Protein AF-A0A3D9MH24-F1 (afdb_monomer_lite)

Sequence (261 aa):
MGLSEESSAGEHNLLPEISDLELSLVRDDVGFRIQKRLGLIPVKGMGTARRAVIFAAISWLPLVIWSLLTGRLGEGVGHDSFYSHFGIHARCLIAIPMLVIAEGIAQKSVPPWLCYCVESGLVPADRIPQFRALVASIVRIRDSVLPWIVIFGLVVAWATAGAVFNRLEDISWMNDEGAAAGLTFGGWWFVIVIRPLFTALLLAWLWRACLVFILVRKLSRFPLSLVPSHPDRMAGLGFVERLTFIFSPVAFAISTVAAAS

Structure (mmCIF, N/CA/C/O backbone):
data_AF-A0A3D9MH24-F1
#
_entry.id   AF-A0A3D9MH24-F1
#
loop_
_atom_site.group_PDB
_atom_site.id
_atom_site.type_symbol
_atom_site.label_atom_id
_atom_site.label_alt_id
_atom_site.label_comp_id
_atom_site.label_asym_id
_atom_site.label_entity_id
_atom_site.label_seq_id
_atom_site.pdbx_PDB_ins_code
_atom_site.Cartn_x
_atom_site.Cartn_y
_atom_site.Cartn_z
_atom_site.occupancy
_atom_site.B_iso_or_equiv
_atom_site.auth_seq_id
_atom_site.auth_comp_id
_atom_site.auth_asym_id
_atom_site.auth_atom_id
_atom_site.pdbx_PDB_model_num
ATOM 1 N N . MET A 1 1 ? -20.641 -15.182 56.796 1.00 43.56 1 MET A N 1
ATOM 2 C CA . MET A 1 1 ? -20.508 -16.403 55.978 1.00 43.56 1 MET A CA 1
ATOM 3 C C . MET A 1 1 ? -21.358 -16.186 54.740 1.00 43.56 1 MET A C 1
ATOM 5 O O . MET A 1 1 ? -22.549 -15.969 54.900 1.00 43.56 1 MET A O 1
ATOM 9 N N . GLY A 1 2 ? -20.724 -16.153 53.565 1.00 47.25 2 GLY A N 1
ATOM 10 C CA . GLY A 1 2 ? -21.363 -15.955 52.260 1.00 47.25 2 GLY A CA 1
ATOM 11 C C . GLY A 1 2 ? -21.444 -14.492 51.822 1.00 47.25 2 GLY A C 1
ATOM 12 O O . GLY A 1 2 ? -22.190 -13.740 52.435 1.00 47.25 2 GLY A O 1
ATOM 13 N N . LEU A 1 3 ? -20.654 -14.133 50.799 1.00 45.16 3 LEU A N 1
ATOM 14 C CA . LEU A 1 3 ? -20.891 -13.138 49.730 1.00 45.16 3 LEU A CA 1
ATOM 15 C C . LEU A 1 3 ? -19.566 -12.486 49.283 1.00 45.16 3 LEU A C 1
ATOM 17 O O . LEU A 1 3 ? -19.264 -11.382 49.724 1.00 45.16 3 LEU A O 1
ATOM 21 N N . SER A 1 4 ? -18.806 -13.160 48.404 1.00 44.22 4 SER A N 1
ATOM 22 C CA . SER A 1 4 ? -17.863 -12.521 47.456 1.00 44.22 4 SER A CA 1
ATOM 23 C C . SER A 1 4 ? -17.104 -13.539 46.577 1.00 44.22 4 SER A C 1
ATOM 25 O O . SER A 1 4 ? -15.878 -13.552 46.572 1.00 44.22 4 SER A O 1
ATOM 27 N N . GLU A 1 5 ? -17.807 -14.386 45.809 1.00 42.69 5 GLU A N 1
ATOM 28 C CA . GLU A 1 5 ? -17.169 -15.308 44.835 1.00 42.69 5 GLU A CA 1
ATOM 29 C C . GLU A 1 5 ? -17.774 -15.271 43.412 1.00 42.69 5 GLU A C 1
ATOM 31 O O . GLU A 1 5 ? -17.565 -16.189 42.629 1.00 42.69 5 GLU A O 1
ATOM 36 N N . GLU A 1 6 ? -18.477 -14.205 43.006 1.00 41.91 6 GLU A N 1
ATOM 37 C CA . GLU A 1 6 ? -19.026 -14.115 41.631 1.00 41.91 6 GLU A CA 1
ATOM 38 C C . GLU A 1 6 ? -18.185 -13.299 40.628 1.00 41.91 6 GLU A C 1
ATOM 40 O O . GLU A 1 6 ? -18.518 -13.249 39.448 1.00 41.91 6 GLU A O 1
ATOM 45 N N . SER A 1 7 ? -17.050 -12.709 41.024 1.00 42.84 7 SER A N 1
ATOM 46 C CA . SER A 1 7 ? -16.280 -11.815 40.132 1.00 42.84 7 SER A CA 1
ATOM 47 C C . SER A 1 7 ? -15.136 -12.479 39.343 1.00 42.84 7 SER A C 1
ATOM 49 O O . SER A 1 7 ? -14.338 -11.763 38.747 1.00 42.84 7 SER A O 1
ATOM 51 N N . SER A 1 8 ? -15.017 -13.814 39.320 1.00 39.59 8 SER A N 1
ATOM 52 C CA . SER A 1 8 ? -13.896 -14.504 38.639 1.00 39.59 8 SER A CA 1
ATOM 53 C C . SER A 1 8 ? -14.314 -15.384 37.445 1.00 39.59 8 SER A C 1
ATOM 55 O O . SER A 1 8 ? -13.472 -15.804 36.654 1.00 39.59 8 SER A O 1
ATOM 57 N N . ALA A 1 9 ? -15.616 -15.608 37.231 1.00 40.97 9 ALA A N 1
ATOM 58 C CA . ALA A 1 9 ? -16.100 -16.465 36.140 1.00 40.97 9 ALA A CA 1
ATOM 59 C C . ALA A 1 9 ? -16.098 -15.789 34.747 1.00 40.97 9 ALA A C 1
ATOM 61 O O . ALA A 1 9 ? -16.193 -16.477 33.732 1.00 40.97 9 ALA A O 1
ATOM 62 N N . GLY A 1 10 ? -15.976 -14.456 34.678 1.00 42.44 10 GLY A N 1
ATOM 63 C CA . GLY A 1 10 ? -16.002 -13.693 33.420 1.00 42.44 10 GLY A CA 1
ATOM 64 C C . GLY A 1 10 ? -14.653 -13.570 32.700 1.00 42.44 10 GLY A C 1
ATOM 65 O O . GLY A 1 10 ? -14.620 -13.514 31.473 1.00 42.44 10 GLY A O 1
ATOM 66 N N . GLU A 1 11 ? -13.531 -13.572 33.426 1.00 43.41 11 GLU A N 1
ATOM 67 C CA . GLU A 1 11 ? -12.195 -13.376 32.832 1.00 43.41 11 GLU A CA 1
ATOM 68 C C . GLU A 1 11 ? -11.692 -14.604 32.064 1.00 43.41 11 GLU A C 1
ATOM 70 O O . GLU A 1 11 ? -11.028 -14.465 31.038 1.00 43.41 11 GLU A O 1
ATOM 75 N N . HIS A 1 12 ? -12.044 -15.817 32.504 1.00 39.47 12 HIS A N 1
ATOM 76 C CA . HIS A 1 12 ? -11.516 -17.047 31.903 1.00 39.47 12 HIS A CA 1
ATOM 77 C C . HIS A 1 12 ? -12.115 -17.370 30.522 1.00 39.47 12 HIS A C 1
ATOM 79 O O . HIS A 1 12 ? -11.498 -18.086 29.736 1.00 39.47 12 HIS A O 1
ATOM 85 N N . ASN A 1 13 ? -13.286 -16.811 30.197 1.00 48.47 13 ASN A N 1
ATOM 86 C CA . ASN A 1 13 ? -13.977 -17.052 28.926 1.00 48.47 13 ASN A CA 1
ATOM 87 C C . ASN A 1 13 ? -13.624 -16.022 27.834 1.00 48.47 13 ASN A C 1
ATOM 89 O O . ASN A 1 13 ? -13.825 -16.286 26.652 1.00 48.47 13 ASN A O 1
ATOM 93 N N . LEU A 1 14 ? -13.066 -14.863 28.205 1.00 50.06 14 LEU A N 1
ATOM 94 C CA . LEU A 1 14 ? -12.675 -13.813 27.255 1.00 50.06 14 LEU A CA 1
ATOM 95 C C . LEU A 1 14 ? -11.374 -14.147 26.516 1.00 50.06 14 LEU A C 1
ATOM 97 O O . LEU A 1 14 ? -11.243 -13.837 25.336 1.00 50.06 14 LEU A O 1
ATOM 101 N N . LEU A 1 15 ? -10.430 -14.817 27.180 1.00 48.84 15 LEU A N 1
ATOM 102 C CA . LEU A 1 15 ? -9.126 -15.171 26.608 1.00 48.84 15 LEU A CA 1
ATOM 103 C C . LEU A 1 15 ? -9.208 -16.064 25.349 1.00 48.84 15 LEU A C 1
ATOM 105 O O . LEU A 1 15 ? -8.616 -15.680 24.338 1.00 48.84 15 LEU A O 1
ATOM 109 N N . PRO A 1 16 ? -9.951 -17.194 25.325 1.00 52.00 16 PRO A N 1
ATOM 110 C CA . PRO A 1 16 ? -10.096 -17.990 24.100 1.00 52.00 16 PRO A CA 1
ATOM 111 C C . PRO A 1 16 ? -10.843 -17.223 22.999 1.00 52.00 16 PRO A C 1
ATOM 113 O O . PRO A 1 16 ? -10.505 -17.316 21.821 1.00 52.00 16 PRO A O 1
ATOM 116 N N . GLU A 1 17 ? -11.808 -16.387 23.382 1.00 53.94 17 GLU A N 1
ATOM 117 C CA . GLU A 1 17 ? -12.625 -15.610 22.455 1.00 53.94 17 GLU A CA 1
ATOM 118 C C . GLU A 1 17 ? -11.852 -14.444 21.805 1.00 53.94 17 GLU A C 1
ATOM 120 O O . GLU A 1 17 ? -12.210 -14.011 20.704 1.00 53.94 17 GLU A O 1
ATOM 125 N N . ILE A 1 18 ? -10.828 -13.906 22.482 1.00 53.84 18 ILE A N 1
ATOM 126 C CA . ILE A 1 18 ? -9.879 -12.909 21.958 1.00 53.84 18 ILE A CA 1
ATOM 127 C C . ILE A 1 18 ? -8.847 -13.593 21.057 1.00 53.84 18 ILE A C 1
ATOM 129 O O . ILE A 1 18 ? -8.557 -13.064 19.988 1.00 53.84 18 ILE A O 1
ATOM 133 N N . SER A 1 19 ? -8.357 -14.787 21.410 1.00 51.25 19 SER A N 1
ATOM 134 C CA . SER A 1 19 ? -7.462 -15.566 20.540 1.00 51.25 19 SER A CA 1
ATOM 135 C C . SER A 1 19 ? -8.127 -15.990 19.223 1.00 51.25 19 SER A C 1
ATOM 137 O O . SER A 1 19 ? -7.491 -15.929 18.172 1.00 51.25 19 SER A O 1
ATOM 139 N N . ASP A 1 20 ? -9.416 -16.341 19.226 1.00 52.06 20 ASP A N 1
ATOM 140 C CA . ASP A 1 20 ? -10.169 -16.611 17.989 1.00 52.06 20 ASP A CA 1
ATOM 141 C C . ASP A 1 20 ? -10.393 -15.342 17.149 1.00 52.06 20 ASP A C 1
ATOM 143 O O . ASP A 1 20 ? -10.360 -15.375 15.912 1.00 52.06 20 ASP A O 1
ATOM 147 N N . LEU A 1 21 ? -10.574 -14.196 17.812 1.00 54.34 21 LEU A N 1
ATOM 148 C CA . LEU A 1 21 ? -10.673 -12.891 17.160 1.00 54.34 21 LEU A CA 1
ATOM 149 C C . LEU A 1 21 ? -9.330 -12.494 16.525 1.00 54.34 21 LEU A C 1
ATOM 151 O O . LEU A 1 21 ? -9.297 -12.035 15.381 1.00 54.34 21 LEU A O 1
ATOM 155 N N . GLU A 1 22 ? -8.225 -12.745 17.225 1.00 50.62 22 GLU A N 1
ATOM 156 C CA . GLU A 1 22 ? -6.859 -12.591 16.734 1.00 50.62 22 GLU A CA 1
ATOM 157 C C . GLU A 1 22 ? -6.638 -13.481 15.501 1.00 50.62 22 GLU A C 1
ATOM 159 O O . GLU A 1 22 ? -6.259 -12.984 14.440 1.00 50.62 22 GLU A O 1
ATOM 164 N N . LEU A 1 23 ? -6.992 -14.768 15.567 1.00 47.44 23 LEU A N 1
ATOM 165 C CA . LEU A 1 23 ? -6.813 -15.721 14.467 1.00 47.44 23 LEU A CA 1
ATOM 166 C C . LEU A 1 23 ? -7.621 -15.348 13.207 1.00 47.44 23 LEU A C 1
ATOM 168 O O . LEU A 1 23 ? -7.112 -15.483 12.087 1.00 47.44 23 LEU A O 1
ATOM 172 N N . SER A 1 24 ? -8.854 -14.852 13.372 1.00 49.69 24 SER A N 1
ATOM 173 C CA . SER A 1 24 ? -9.744 -14.461 12.267 1.00 49.69 24 SER A CA 1
ATOM 174 C C . SER A 1 24 ? -9.392 -13.106 11.642 1.00 49.69 24 SER A C 1
ATOM 176 O O . SER A 1 24 ? -9.685 -12.893 10.464 1.00 49.69 24 SER A O 1
ATOM 178 N N . LEU A 1 25 ? -8.790 -12.179 12.392 1.00 49.84 25 LEU A N 1
ATOM 179 C CA . LEU A 1 25 ? -8.381 -10.863 11.879 1.00 49.84 25 LEU A CA 1
ATOM 180 C C . LEU A 1 25 ? -7.004 -10.889 11.217 1.00 49.84 25 LEU A C 1
ATOM 182 O O . LEU A 1 25 ? -6.772 -10.169 10.239 1.00 49.84 25 LEU A O 1
ATOM 186 N N . VAL A 1 26 ? -6.111 -11.735 11.737 1.00 48.56 26 VAL A N 1
ATOM 187 C CA . VAL A 1 26 ? -4.717 -11.884 11.301 1.00 48.56 26 VAL A CA 1
ATOM 188 C C . VAL A 1 26 ? -4.597 -12.550 9.926 1.00 48.56 26 VAL A C 1
ATOM 190 O O . VAL A 1 26 ? -3.588 -12.354 9.246 1.00 48.56 26 VAL A O 1
ATOM 193 N N . ARG A 1 27 ? -5.594 -13.320 9.464 1.00 47.47 27 ARG A N 1
ATOM 194 C CA . ARG A 1 27 ? -5.461 -14.116 8.232 1.00 47.47 27 ARG A CA 1
ATOM 195 C C . ARG A 1 27 ? -6.220 -13.554 7.022 1.00 47.47 27 ARG A C 1
ATOM 197 O O . ARG A 1 27 ? -7.426 -13.349 7.048 1.00 47.47 27 ARG A O 1
ATOM 204 N N . ASP A 1 28 ? -5.453 -13.406 5.935 1.00 53.81 28 ASP A N 1
ATOM 205 C CA . ASP A 1 28 ? -5.870 -13.440 4.525 1.00 53.81 28 ASP A CA 1
ATOM 206 C C . ASP A 1 28 ? -6.692 -12.259 3.959 1.00 53.81 28 ASP A C 1
ATOM 208 O O . ASP A 1 28 ? -7.878 -12.381 3.680 1.00 53.81 28 ASP A O 1
ATOM 212 N N . ASP A 1 29 ? -6.022 -11.153 3.613 1.00 61.66 29 ASP A N 1
ATOM 213 C CA . ASP A 1 29 ? -6.519 -10.230 2.571 1.00 61.66 29 ASP A CA 1
ATOM 214 C C . ASP A 1 29 ? -6.487 -10.938 1.192 1.00 61.66 29 ASP A C 1
ATOM 216 O O . ASP A 1 29 ? -5.597 -11.749 0.922 1.00 61.66 29 ASP A O 1
ATOM 220 N N . VAL A 1 30 ? -7.422 -10.634 0.286 1.00 56.94 30 VAL A N 1
ATOM 221 C CA . VAL A 1 30 ? -7.470 -11.168 -1.091 1.00 56.94 30 VAL A CA 1
ATOM 222 C C . VAL A 1 30 ? -6.145 -10.939 -1.822 1.00 56.94 30 VAL A C 1
ATOM 224 O O . VAL A 1 30 ? -5.633 -11.860 -2.460 1.00 56.94 30 VAL A O 1
ATOM 227 N N . GLY A 1 31 ? -5.540 -9.756 -1.668 1.00 55.59 31 GLY A N 1
ATOM 228 C CA . GLY A 1 31 ? -4.230 -9.458 -2.254 1.00 55.59 31 GLY A CA 1
ATOM 229 C C . GLY A 1 31 ? -3.122 -10.361 -1.703 1.00 55.59 31 GLY A C 1
ATOM 230 O O . GLY A 1 31 ? -2.262 -10.827 -2.449 1.00 55.59 31 GLY A O 1
ATOM 231 N N . PHE A 1 32 ? -3.187 -10.689 -0.413 1.00 59.19 32 PHE A N 1
ATOM 232 C CA . PHE A 1 32 ? -2.257 -11.606 0.240 1.00 59.19 32 PHE A CA 1
ATOM 233 C C . PHE A 1 32 ? -2.489 -13.057 -0.199 1.00 59.19 32 PHE A C 1
ATOM 235 O O . PHE A 1 32 ? -1.522 -13.762 -0.479 1.00 59.19 32 PHE A O 1
ATOM 242 N N . ARG A 1 33 ? -3.750 -13.492 -0.348 1.00 60.81 33 ARG A N 1
ATOM 243 C CA . ARG A 1 33 ? -4.111 -14.822 -0.872 1.00 60.81 33 ARG A CA 1
ATOM 244 C C . ARG A 1 33 ? -3.599 -15.025 -2.292 1.00 60.81 33 ARG A C 1
A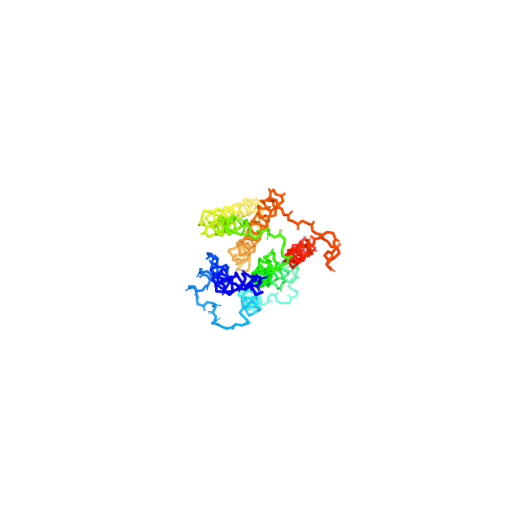TOM 246 O O . ARG A 1 33 ? -3.022 -16.070 -2.571 1.00 60.81 33 ARG A O 1
ATOM 253 N N . ILE A 1 34 ? -3.758 -14.032 -3.168 1.00 56.03 34 ILE A N 1
ATOM 254 C CA . ILE A 1 34 ? -3.247 -14.085 -4.547 1.00 56.03 34 ILE A CA 1
ATOM 255 C C . ILE A 1 34 ? -1.720 -14.218 -4.535 1.00 56.03 34 ILE A C 1
ATOM 257 O O . ILE A 1 34 ? -1.174 -15.123 -5.158 1.00 56.03 34 ILE A O 1
ATOM 261 N N . GLN A 1 35 ? -1.025 -13.406 -3.740 1.00 55.44 35 GLN A N 1
ATOM 262 C CA . GLN A 1 35 ? 0.435 -13.464 -3.631 1.00 55.44 35 GLN A CA 1
ATOM 263 C C . GLN A 1 35 ? 0.950 -14.762 -2.986 1.00 55.44 35 GLN A C 1
ATOM 265 O O . GLN A 1 35 ? 1.999 -15.275 -3.376 1.00 55.44 35 GLN A O 1
ATOM 270 N N . LYS A 1 36 ? 0.195 -15.335 -2.042 1.00 56.66 36 LYS A N 1
ATOM 271 C CA . LYS A 1 36 ? 0.455 -16.655 -1.451 1.00 56.66 36 LYS A CA 1
ATOM 272 C C . LYS A 1 36 ? 0.283 -17.770 -2.482 1.00 56.66 36 LYS A C 1
ATOM 274 O O . LYS A 1 36 ? 1.095 -18.688 -2.522 1.00 56.66 36 LYS A O 1
ATOM 279 N N . ARG A 1 37 ? -0.741 -17.670 -3.337 1.00 50.50 37 ARG A N 1
ATOM 280 C CA . ARG A 1 37 ? -1.040 -18.633 -4.411 1.00 50.50 37 ARG A CA 1
ATOM 281 C C . ARG A 1 37 ? -0.008 -18.593 -5.537 1.00 50.50 37 ARG A C 1
ATOM 283 O O . ARG A 1 37 ? 0.270 -19.629 -6.123 1.00 50.50 37 ARG A O 1
ATOM 290 N N . LEU A 1 38 ? 0.608 -17.433 -5.774 1.00 54.47 38 LEU A N 1
ATOM 291 C CA . LEU A 1 38 ? 1.779 -17.285 -6.645 1.00 54.47 38 LEU A CA 1
ATOM 292 C C . LEU A 1 38 ? 3.098 -17.792 -6.015 1.00 54.47 38 LEU A C 1
ATOM 294 O O . LEU A 1 38 ? 4.150 -17.661 -6.630 1.00 54.47 38 LEU A O 1
ATOM 298 N N . GLY A 1 39 ? 3.080 -18.369 -4.805 1.00 45.53 39 GLY A N 1
ATOM 299 C CA . GLY A 1 39 ? 4.265 -18.988 -4.190 1.00 45.53 39 GLY A CA 1
ATOM 300 C C . GLY A 1 39 ? 5.298 -18.004 -3.626 1.00 45.53 39 GLY A C 1
ATOM 301 O O . GLY A 1 39 ? 6.388 -18.408 -3.231 1.00 45.53 39 GLY A O 1
ATOM 302 N N . LEU A 1 40 ? 4.965 -16.713 -3.533 1.00 50.38 40 LEU A N 1
ATOM 303 C CA . LEU A 1 40 ? 5.878 -15.642 -3.101 1.00 50.38 40 LEU A CA 1
ATOM 304 C C . LEU A 1 40 ? 5.974 -15.475 -1.570 1.00 50.38 40 LEU A C 1
ATOM 306 O O . LEU A 1 40 ? 6.602 -14.529 -1.089 1.00 50.38 40 LEU A O 1
ATOM 310 N N . ILE A 1 41 ? 5.345 -16.355 -0.782 1.00 44.28 41 ILE A N 1
ATOM 311 C CA . ILE A 1 41 ? 5.229 -16.217 0.679 1.00 44.28 41 ILE A CA 1
ATOM 312 C C . ILE A 1 41 ? 5.694 -17.502 1.384 1.00 44.28 41 ILE A C 1
ATOM 314 O O . ILE A 1 41 ? 4.953 -18.485 1.400 1.00 44.28 41 ILE A O 1
ATOM 318 N N . PRO A 1 42 ? 6.877 -17.507 2.028 1.00 45.75 42 PRO A N 1
ATOM 319 C CA . PRO A 1 42 ? 7.264 -18.562 2.955 1.00 45.75 42 PRO A CA 1
ATOM 320 C C . PRO A 1 42 ? 6.573 -18.373 4.313 1.00 45.75 42 PRO A C 1
ATOM 322 O O . PRO A 1 42 ? 6.340 -17.255 4.768 1.00 45.75 42 PRO A O 1
ATOM 325 N N . VAL A 1 43 ? 6.312 -19.490 4.990 1.00 47.97 43 VAL A N 1
ATOM 326 C CA . VAL A 1 43 ? 5.471 -19.639 6.194 1.00 47.97 43 VAL A CA 1
ATOM 327 C C . VAL A 1 43 ? 5.993 -18.906 7.458 1.00 47.97 43 VAL A C 1
ATOM 329 O O . VAL A 1 43 ? 5.291 -18.863 8.463 1.00 47.97 43 VAL A O 1
ATOM 332 N N . LYS A 1 44 ? 7.175 -18.262 7.447 1.00 37.78 44 LYS A N 1
ATOM 333 C CA . LYS A 1 44 ? 7.748 -17.575 8.629 1.00 37.78 44 LYS A CA 1
ATOM 334 C C . LYS A 1 44 ? 8.391 -16.202 8.339 1.00 37.78 44 LYS A C 1
ATOM 336 O O . LYS A 1 44 ? 9.372 -16.084 7.611 1.00 37.78 44 LYS A O 1
ATOM 341 N N . GLY A 1 45 ? 7.887 -15.173 9.028 1.00 49.53 45 GLY A N 1
ATOM 342 C CA . GLY A 1 45 ? 8.681 -14.162 9.754 1.00 49.53 45 GLY A CA 1
ATOM 343 C C . GLY A 1 45 ? 9.330 -12.973 9.027 1.00 49.53 45 GLY A C 1
ATOM 344 O O . GLY A 1 45 ? 9.359 -11.889 9.603 1.00 49.53 45 GLY A O 1
ATOM 345 N N . MET A 1 46 ? 9.824 -13.097 7.791 1.00 47.16 46 MET A N 1
ATOM 346 C CA . MET A 1 46 ? 10.617 -12.026 7.130 1.00 47.16 46 MET A CA 1
ATOM 347 C C . MET A 1 46 ? 10.223 -11.770 5.662 1.00 47.16 46 MET A C 1
ATOM 349 O O . MET A 1 46 ? 11.016 -11.293 4.852 1.00 47.16 46 MET A O 1
ATOM 353 N N . GLY A 1 47 ? 8.977 -12.088 5.301 1.00 59.91 47 GLY A N 1
ATOM 354 C CA . GLY A 1 47 ? 8.506 -12.055 3.913 1.00 59.91 47 GLY A CA 1
ATOM 355 C C . GLY A 1 47 ? 8.420 -10.659 3.286 1.00 59.91 47 GLY A C 1
ATOM 356 O O . GLY A 1 47 ? 8.666 -10.527 2.094 1.00 59.91 47 GLY A O 1
ATOM 357 N N . THR A 1 48 ? 8.103 -9.608 4.049 1.00 68.38 48 THR A N 1
ATOM 358 C CA . THR A 1 48 ? 7.787 -8.285 3.473 1.00 68.38 48 THR A CA 1
ATOM 359 C C . THR A 1 48 ? 9.005 -7.570 2.885 1.00 68.38 48 THR A C 1
ATOM 361 O O . THR A 1 48 ? 8.942 -7.112 1.749 1.00 68.38 48 THR A O 1
ATOM 364 N N . ALA A 1 49 ? 10.128 -7.515 3.611 1.00 69.38 49 ALA A N 1
ATOM 365 C CA . ALA A 1 49 ? 11.352 -6.882 3.106 1.00 69.38 49 ALA A CA 1
ATOM 366 C C . ALA A 1 49 ? 11.920 -7.653 1.904 1.00 69.38 49 ALA A C 1
ATOM 368 O O . ALA A 1 49 ? 12.301 -7.060 0.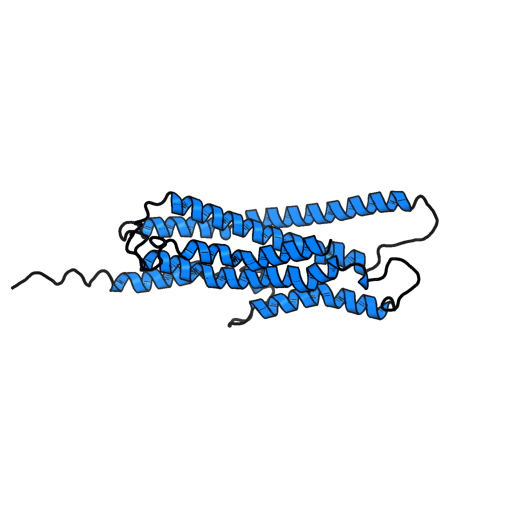900 1.00 69.38 49 ALA A O 1
ATOM 369 N N . ARG A 1 50 ? 11.878 -8.991 1.947 1.00 71.88 50 ARG A N 1
ATOM 370 C CA . ARG A 1 50 ? 12.276 -9.829 0.811 1.00 71.88 50 ARG A CA 1
ATOM 371 C C . ARG A 1 50 ? 11.360 -9.631 -0.403 1.00 71.88 50 ARG A C 1
ATOM 373 O O . ARG A 1 50 ? 11.866 -9.551 -1.514 1.00 71.88 50 ARG A O 1
ATOM 380 N N . ARG A 1 51 ? 10.039 -9.504 -0.212 1.00 72.19 51 ARG A N 1
ATOM 381 C CA . ARG A 1 51 ? 9.081 -9.158 -1.285 1.00 72.19 51 ARG A CA 1
ATOM 382 C C . ARG A 1 51 ? 9.406 -7.799 -1.887 1.00 72.19 51 ARG A C 1
ATOM 384 O O . ARG A 1 51 ? 9.461 -7.695 -3.103 1.00 72.19 51 ARG A O 1
ATOM 391 N N . ALA A 1 52 ? 9.663 -6.790 -1.056 1.00 79.25 52 ALA A N 1
ATOM 392 C CA . ALA A 1 52 ? 10.042 -5.457 -1.512 1.00 79.25 52 ALA A CA 1
ATOM 393 C C . ALA A 1 52 ? 11.291 -5.506 -2.409 1.00 79.25 52 ALA A C 1
ATOM 395 O O . ALA A 1 52 ? 11.277 -4.942 -3.501 1.00 79.25 52 ALA A O 1
ATOM 396 N N . VAL A 1 53 ? 12.315 -6.268 -2.005 1.00 80.62 53 VAL A N 1
ATOM 397 C CA . VAL A 1 53 ? 13.530 -6.489 -2.807 1.00 80.62 53 VAL A CA 1
ATOM 398 C C . VAL A 1 53 ? 13.238 -7.264 -4.092 1.00 80.62 53 VAL A C 1
ATOM 400 O O . VAL A 1 53 ? 13.751 -6.890 -5.137 1.00 80.62 53 VAL A O 1
ATOM 403 N N . ILE A 1 54 ? 12.403 -8.308 -4.058 1.00 80.50 54 ILE A N 1
ATOM 404 C CA . ILE A 1 54 ? 12.030 -9.072 -5.262 1.00 80.50 54 ILE A CA 1
ATOM 405 C C . ILE A 1 54 ? 11.276 -8.182 -6.257 1.00 80.50 54 ILE A C 1
ATOM 407 O O . ILE A 1 54 ? 11.611 -8.182 -7.436 1.00 80.50 54 ILE A O 1
ATOM 411 N N . PHE A 1 55 ? 10.294 -7.399 -5.804 1.00 78.44 55 PHE A N 1
ATOM 412 C CA . PHE A 1 55 ? 9.556 -6.478 -6.672 1.00 78.44 55 PHE A CA 1
ATOM 413 C C . PHE A 1 55 ? 10.461 -5.373 -7.229 1.00 78.44 55 PHE A C 1
ATOM 415 O O . PHE A 1 55 ? 10.393 -5.101 -8.427 1.00 78.44 55 PHE A O 1
ATOM 422 N N . ALA A 1 56 ? 11.358 -4.803 -6.413 1.00 82.25 56 ALA A N 1
ATOM 423 C CA . ALA A 1 56 ? 12.396 -3.893 -6.901 1.00 82.25 56 ALA A CA 1
ATOM 424 C C . ALA A 1 56 ? 13.266 -4.562 -7.966 1.00 82.25 56 ALA A C 1
ATOM 426 O O . ALA A 1 56 ? 13.405 -4.024 -9.060 1.00 82.25 56 ALA A O 1
ATOM 427 N N . ALA A 1 57 ? 13.795 -5.753 -7.689 1.00 81.81 57 ALA A N 1
ATOM 428 C CA . ALA A 1 57 ? 14.666 -6.485 -8.597 1.00 81.81 57 ALA A CA 1
ATOM 429 C C . ALA A 1 57 ? 13.964 -6.816 -9.920 1.00 81.81 57 ALA A C 1
ATOM 431 O O . ALA A 1 57 ? 14.537 -6.584 -10.975 1.00 81.81 57 ALA A O 1
ATOM 432 N N . ILE A 1 58 ? 12.710 -7.276 -9.892 1.00 80.38 58 ILE A N 1
ATOM 433 C CA . ILE A 1 58 ? 11.920 -7.550 -11.104 1.00 80.38 58 ILE A CA 1
ATOM 434 C C . ILE A 1 58 ? 11.653 -6.264 -11.892 1.00 80.38 58 ILE A C 1
ATOM 436 O O . ILE A 1 58 ? 11.698 -6.275 -13.119 1.00 80.38 58 ILE A O 1
ATOM 440 N N . SER A 1 59 ? 11.389 -5.147 -11.210 1.00 77.75 59 SER A N 1
ATOM 441 C CA . SER A 1 59 ? 11.167 -3.865 -11.883 1.00 77.75 59 SER A CA 1
ATOM 442 C C . SER A 1 59 ? 12.453 -3.271 -12.474 1.00 77.75 59 SER A C 1
ATOM 444 O O . SER A 1 59 ? 12.400 -2.672 -13.544 1.00 77.75 59 SER A O 1
ATOM 446 N N . TRP A 1 60 ? 13.604 -3.476 -11.823 1.00 82.38 60 TRP A N 1
ATOM 447 C CA . TRP A 1 60 ? 14.863 -2.789 -12.124 1.00 82.38 60 TRP A CA 1
ATOM 448 C C . TRP A 1 60 ? 15.865 -3.626 -12.937 1.00 82.38 60 TRP A C 1
ATOM 450 O O . TRP A 1 60 ? 16.446 -3.106 -13.887 1.00 82.38 60 TRP A O 1
ATOM 460 N N . LEU A 1 61 ? 16.061 -4.916 -12.630 1.00 80.06 61 LEU A N 1
ATOM 461 C CA . LEU A 1 61 ? 17.070 -5.762 -13.294 1.00 80.06 61 LEU A CA 1
ATOM 462 C C . LEU A 1 61 ? 16.883 -5.865 -14.814 1.00 80.06 61 LEU A C 1
ATOM 464 O O . LEU A 1 61 ? 17.880 -5.711 -15.517 1.00 80.06 61 LEU A O 1
ATOM 468 N N . PRO A 1 62 ? 15.666 -6.078 -15.359 1.00 77.19 62 PRO A N 1
ATOM 469 C CA . PRO A 1 62 ? 15.487 -6.171 -16.808 1.00 77.19 62 PRO A CA 1
ATOM 470 C C . PRO A 1 62 ? 15.897 -4.887 -17.537 1.00 77.19 62 PRO A C 1
ATOM 472 O O . PRO A 1 62 ? 16.484 -4.957 -18.614 1.00 77.19 62 PRO A O 1
ATOM 475 N N . LEU A 1 63 ? 15.656 -3.720 -16.927 1.00 71.69 63 LEU A N 1
ATOM 476 C CA . LEU A 1 63 ? 16.076 -2.428 -17.473 1.00 71.69 63 LEU A CA 1
ATOM 477 C C . LEU A 1 63 ? 17.600 -2.271 -17.467 1.00 71.69 63 LEU A C 1
ATOM 479 O O . LEU A 1 63 ? 18.172 -1.806 -18.449 1.00 71.69 63 LEU A O 1
ATOM 483 N N . VAL A 1 64 ? 18.260 -2.675 -16.380 1.00 71.38 64 VAL A N 1
ATOM 484 C CA . VAL A 1 64 ? 19.722 -2.575 -16.240 1.00 71.38 64 VAL A CA 1
ATOM 485 C C . VAL A 1 64 ? 20.435 -3.525 -17.192 1.00 71.38 64 VAL A C 1
ATOM 487 O O . VAL A 1 64 ? 21.358 -3.108 -17.885 1.00 71.38 64 VAL A O 1
ATOM 490 N N . ILE A 1 65 ? 19.981 -4.778 -17.270 1.00 74.44 65 ILE A N 1
ATOM 491 C CA . ILE A 1 65 ? 20.520 -5.783 -18.195 1.00 74.44 65 ILE A CA 1
ATOM 492 C C . ILE A 1 65 ? 20.373 -5.291 -19.637 1.00 74.44 65 ILE A C 1
ATOM 494 O O . ILE A 1 65 ? 21.324 -5.367 -20.411 1.00 74.44 65 ILE A O 1
ATOM 498 N N . TRP A 1 66 ? 19.215 -4.724 -19.986 1.00 68.19 66 TRP A N 1
ATOM 499 C CA . TRP A 1 66 ? 18.999 -4.150 -21.310 1.00 68.19 66 TRP A CA 1
ATOM 500 C C . TRP A 1 66 ? 19.926 -2.962 -21.601 1.00 68.19 66 TRP A C 1
ATOM 502 O O . TRP A 1 66 ? 20.521 -2.902 -22.677 1.00 68.19 66 TRP A O 1
ATOM 512 N N . SER A 1 67 ? 20.082 -2.044 -20.643 1.00 64.94 67 SER A N 1
ATOM 513 C CA . SER A 1 67 ? 20.968 -0.878 -20.760 1.00 64.94 67 SER A CA 1
ATOM 514 C C . SER A 1 67 ? 22.438 -1.284 -20.958 1.00 64.94 67 SER A C 1
ATOM 516 O O . SER A 1 67 ? 23.111 -0.756 -21.845 1.00 64.94 67 SER A O 1
ATOM 518 N N . LEU A 1 68 ? 22.900 -2.301 -20.216 1.00 67.75 68 LEU A N 1
ATOM 519 C CA . LEU A 1 68 ? 24.217 -2.935 -20.377 1.00 67.75 68 LEU A CA 1
ATOM 520 C C . LEU A 1 68 ? 24.400 -3.534 -21.779 1.00 67.75 68 LEU A C 1
ATOM 522 O O . LEU A 1 68 ? 25.399 -3.260 -22.439 1.00 67.75 68 LEU A O 1
ATOM 526 N N . LEU A 1 69 ? 23.431 -4.330 -22.242 1.00 65.00 69 LEU A N 1
ATOM 527 C CA . LEU A 1 69 ? 23.493 -5.041 -23.527 1.00 65.00 69 LEU A CA 1
ATOM 528 C C . LEU A 1 69 ? 23.474 -4.107 -24.741 1.00 65.00 69 LEU A C 1
ATOM 530 O O . LEU A 1 69 ? 24.089 -4.416 -25.756 1.00 65.00 69 LEU A O 1
ATOM 534 N N . THR A 1 70 ? 22.774 -2.975 -24.654 1.00 62.31 70 THR A N 1
ATOM 535 C CA . THR A 1 70 ? 22.690 -2.009 -25.762 1.00 62.31 70 THR A CA 1
ATOM 536 C C . THR A 1 70 ? 23.826 -0.986 -25.772 1.00 62.31 70 THR A C 1
ATOM 538 O O . THR A 1 70 ? 23.833 -0.111 -26.635 1.00 62.31 70 THR A O 1
ATOM 541 N N . GLY A 1 71 ? 24.790 -1.071 -24.844 1.00 56.03 71 GLY A N 1
ATOM 542 C CA . GLY A 1 71 ? 25.919 -0.136 -24.775 1.00 56.03 71 GLY A CA 1
ATOM 543 C C . GLY A 1 71 ? 25.514 1.304 -24.435 1.00 56.03 71 GLY A C 1
ATOM 544 O O . GLY A 1 71 ? 26.328 2.214 -24.547 1.00 56.03 71 GLY A O 1
ATOM 545 N N . ARG A 1 72 ? 24.273 1.521 -23.978 1.00 56.12 72 ARG A N 1
ATOM 546 C CA . ARG A 1 72 ? 23.699 2.838 -23.636 1.00 56.12 72 ARG A CA 1
ATOM 547 C C . ARG A 1 72 ? 24.085 3.323 -22.232 1.00 56.12 72 ARG A C 1
ATOM 549 O O . ARG A 1 72 ? 23.407 4.166 -21.653 1.00 56.12 72 ARG A O 1
ATOM 556 N N . LEU A 1 73 ? 25.153 2.755 -21.675 1.00 48.69 73 LEU A N 1
ATOM 557 C CA . LEU A 1 73 ? 25.705 3.130 -20.373 1.00 48.69 73 LEU A CA 1
ATOM 558 C C . LEU A 1 73 ? 26.671 4.314 -20.451 1.00 48.69 73 LEU A C 1
ATOM 560 O O . LEU A 1 73 ? 26.852 5.008 -19.456 1.00 48.69 73 LEU A O 1
ATOM 564 N N . GLY A 1 74 ? 27.309 4.519 -21.605 1.00 44.66 74 GLY A N 1
ATOM 565 C CA . GLY A 1 74 ? 28.158 5.681 -21.856 1.00 44.66 74 GLY A CA 1
ATOM 566 C C . GLY A 1 74 ? 27.344 6.832 -22.435 1.00 44.66 74 GLY A C 1
ATOM 567 O O . GLY A 1 74 ? 26.342 6.584 -23.104 1.00 44.66 74 GLY A O 1
ATOM 568 N N . GLU A 1 75 ? 27.788 8.067 -22.182 1.00 46.38 75 GLU A N 1
ATOM 569 C CA . GLU A 1 75 ? 27.297 9.318 -22.779 1.00 46.38 75 GLU A CA 1
ATOM 570 C C . GLU A 1 75 ? 27.332 9.245 -24.319 1.00 46.38 75 GLU A C 1
ATOM 572 O O . GLU A 1 75 ? 28.240 9.737 -24.984 1.00 46.38 75 GLU A O 1
ATOM 577 N N . GLY A 1 76 ? 26.354 8.563 -24.906 1.00 42.50 76 GLY A N 1
ATOM 578 C CA . GLY A 1 76 ? 26.092 8.585 -26.332 1.00 42.50 76 GLY A CA 1
ATOM 579 C C . GLY A 1 76 ? 25.411 9.901 -26.668 1.00 42.50 76 GLY A C 1
ATOM 580 O O . GLY A 1 76 ? 24.425 10.260 -26.033 1.00 42.50 76 GLY A O 1
ATOM 581 N N . VAL A 1 77 ? 25.964 10.613 -27.646 1.00 43.41 77 VAL A N 1
ATOM 582 C CA . VAL A 1 77 ? 25.492 11.893 -28.187 1.00 43.41 77 VAL A CA 1
ATOM 583 C C . VAL A 1 77 ? 23.975 11.858 -28.433 1.00 43.41 77 VAL A C 1
ATOM 585 O O . VAL A 1 77 ? 23.512 11.329 -29.438 1.00 43.41 77 VAL A O 1
ATOM 588 N N . GLY A 1 78 ? 23.202 12.394 -27.489 1.00 44.69 78 GLY A N 1
ATOM 589 C CA . GLY A 1 78 ? 21.744 12.466 -27.549 1.00 44.69 78 GLY A CA 1
ATOM 590 C C . GLY A 1 78 ? 21.128 12.538 -26.152 1.00 44.69 78 GLY A C 1
ATOM 591 O O . GLY A 1 78 ? 21.534 11.816 -25.247 1.00 44.69 78 GLY A O 1
ATOM 592 N N . HIS A 1 79 ? 20.129 13.399 -25.967 1.00 43.88 79 HIS A N 1
ATOM 593 C CA . HIS A 1 79 ? 19.417 13.643 -24.702 1.00 43.88 79 HIS A CA 1
ATOM 594 C C . HIS A 1 79 ? 18.617 12.434 -24.139 1.00 43.88 79 HIS A C 1
ATOM 596 O O . HIS A 1 79 ? 17.838 12.602 -23.205 1.00 43.88 79 HIS A O 1
ATOM 602 N N . ASP A 1 80 ? 18.855 11.214 -24.632 1.00 48.78 80 ASP A N 1
ATOM 603 C CA . ASP A 1 80 ? 18.150 9.963 -24.297 1.00 48.78 80 ASP A CA 1
ATOM 604 C C . ASP A 1 80 ? 19.012 9.005 -23.451 1.00 48.78 80 ASP A C 1
ATOM 606 O O . ASP A 1 80 ? 18.980 7.777 -23.599 1.00 48.78 80 ASP A O 1
ATOM 610 N N . SER A 1 81 ? 19.849 9.551 -22.569 1.00 50.62 81 SER A N 1
ATOM 611 C CA . SER A 1 81 ? 20.660 8.725 -21.676 1.00 50.62 81 SER A CA 1
ATOM 612 C C . SER A 1 81 ? 19.772 8.124 -20.586 1.00 50.62 81 SER A C 1
ATOM 614 O O . SER A 1 81 ? 19.125 8.847 -19.843 1.00 50.62 81 SER A O 1
ATOM 616 N N . PHE A 1 82 ? 19.750 6.797 -20.449 1.00 52.22 82 PHE A N 1
ATOM 617 C CA . PHE A 1 82 ? 18.957 6.047 -19.458 1.00 52.22 82 PHE A CA 1
ATOM 618 C C . PHE A 1 82 ? 19.082 6.586 -18.013 1.00 52.22 82 PHE A C 1
ATOM 620 O O . PHE A 1 82 ? 18.151 6.460 -17.220 1.00 52.22 82 PHE A O 1
ATOM 627 N N . TYR A 1 83 ? 20.206 7.237 -17.699 1.00 51.97 83 TYR A N 1
ATOM 628 C CA . TYR A 1 83 ? 20.484 7.906 -16.427 1.00 51.97 83 TYR A CA 1
ATOM 629 C C . TYR A 1 83 ? 19.715 9.219 -16.197 1.00 51.97 83 TYR A C 1
ATOM 631 O O . TYR A 1 83 ? 19.576 9.634 -15.049 1.00 51.97 83 TYR A O 1
ATOM 639 N N . SER A 1 84 ? 19.198 9.874 -17.242 1.00 50.50 84 SER A N 1
ATOM 640 C CA . SER A 1 84 ? 18.445 11.133 -17.127 1.00 50.50 84 SER A CA 1
ATOM 641 C C . SER A 1 84 ? 17.025 10.924 -16.587 1.00 50.50 84 SER A C 1
ATOM 643 O O . SER A 1 84 ? 16.405 11.855 -16.072 1.00 50.50 84 SER A O 1
ATOM 645 N N . HIS A 1 85 ? 16.513 9.689 -16.611 1.00 64.81 85 HIS A N 1
ATOM 646 C CA . HIS A 1 85 ? 15.177 9.354 -16.121 1.00 64.81 85 HIS A CA 1
ATOM 647 C C . HIS A 1 85 ? 15.179 8.952 -14.638 1.00 64.81 85 HIS A C 1
ATOM 649 O O . HIS A 1 85 ? 14.775 7.844 -14.261 1.00 64.81 85 HIS A O 1
ATOM 655 N N . PHE A 1 86 ? 15.572 9.888 -13.769 1.00 66.69 86 PHE A N 1
ATOM 656 C CA . PHE A 1 86 ? 15.559 9.726 -12.307 1.00 66.69 86 PHE A CA 1
ATOM 657 C C . PHE A 1 86 ? 14.214 9.217 -11.767 1.00 66.69 86 PHE A C 1
ATOM 659 O O . PHE A 1 86 ? 14.175 8.390 -10.850 1.00 66.69 86 PHE A O 1
ATOM 666 N N . GLY A 1 87 ? 13.104 9.615 -12.391 1.00 68.88 87 GLY A N 1
ATOM 667 C CA . GLY A 1 87 ? 11.769 9.151 -12.033 1.00 68.88 87 GLY A CA 1
ATOM 668 C C . GLY A 1 87 ? 11.561 7.633 -12.157 1.00 68.88 87 GLY A C 1
ATOM 669 O O . GLY A 1 87 ? 10.764 7.069 -11.401 1.00 68.88 87 GLY A O 1
ATOM 670 N N . ILE A 1 88 ? 12.241 6.937 -13.074 1.00 72.44 88 ILE A N 1
ATOM 671 C CA . ILE A 1 88 ? 12.116 5.474 -13.218 1.00 72.44 88 ILE A CA 1
ATOM 672 C C . ILE A 1 88 ? 12.839 4.785 -12.059 1.00 72.44 88 ILE A C 1
ATOM 674 O O . ILE A 1 88 ? 12.281 3.886 -11.423 1.00 72.44 88 ILE A O 1
ATOM 678 N N . HIS A 1 89 ? 14.043 5.256 -11.728 1.00 77.12 89 HIS A N 1
ATOM 679 C CA . HIS A 1 89 ? 14.832 4.745 -10.609 1.00 77.12 89 HIS A CA 1
ATOM 680 C C . HIS A 1 89 ? 14.134 4.972 -9.267 1.00 77.12 89 HIS A C 1
ATOM 682 O O . HIS A 1 89 ? 14.013 4.032 -8.481 1.00 77.12 89 HIS A O 1
ATOM 688 N N . ALA A 1 90 ? 13.582 6.168 -9.044 1.00 81.12 90 ALA A N 1
ATOM 689 C CA . ALA A 1 90 ? 12.806 6.494 -7.850 1.00 81.12 90 ALA A CA 1
ATOM 690 C C . ALA A 1 90 ? 11.603 5.553 -7.662 1.00 81.12 90 ALA A C 1
ATOM 692 O O . ALA A 1 90 ? 11.366 5.049 -6.562 1.00 81.12 90 ALA A O 1
ATOM 693 N N . ARG A 1 91 ? 10.866 5.248 -8.739 1.00 82.00 91 ARG A N 1
ATOM 694 C CA . ARG A 1 91 ? 9.717 4.327 -8.687 1.00 82.00 91 ARG A CA 1
ATOM 695 C C . ARG A 1 91 ? 10.141 2.890 -8.368 1.00 82.00 91 ARG A C 1
ATOM 697 O O . ARG A 1 91 ? 9.532 2.266 -7.501 1.00 82.00 91 ARG A O 1
ATOM 704 N N . CYS A 1 92 ? 11.181 2.385 -9.032 1.00 81.56 92 CYS A N 1
ATOM 705 C CA . CYS A 1 92 ? 11.616 0.988 -8.910 1.00 81.56 92 CYS A CA 1
ATOM 706 C C . CYS A 1 92 ? 12.341 0.687 -7.593 1.00 81.56 92 CYS A C 1
ATOM 708 O O . CYS A 1 92 ? 12.080 -0.337 -6.967 1.00 81.56 92 CYS A O 1
ATOM 710 N N . LEU A 1 93 ? 13.254 1.567 -7.174 1.00 85.06 93 LEU A N 1
ATOM 711 C CA . LEU A 1 93 ? 14.150 1.318 -6.040 1.00 85.06 93 LEU A CA 1
ATOM 712 C C . LEU A 1 93 ? 13.603 1.840 -4.712 1.00 85.06 93 LEU A C 1
ATOM 714 O O . LEU A 1 93 ? 13.970 1.313 -3.666 1.00 85.06 93 LEU A O 1
ATOM 718 N N . ILE A 1 94 ? 12.736 2.855 -4.742 1.00 86.88 94 ILE A N 1
ATOM 719 C CA . ILE A 1 94 ? 12.222 3.485 -3.522 1.00 86.88 94 ILE A CA 1
ATOM 720 C C . ILE A 1 94 ? 10.719 3.269 -3.410 1.00 86.88 94 ILE A C 1
ATOM 722 O O . ILE A 1 94 ? 10.261 2.637 -2.460 1.00 86.88 94 ILE A O 1
ATOM 726 N N . ALA A 1 95 ? 9.940 3.743 -4.382 1.00 87.00 95 ALA A N 1
ATOM 727 C CA . ALA A 1 95 ? 8.494 3.824 -4.223 1.00 87.00 95 ALA A CA 1
ATOM 728 C C . ALA A 1 95 ? 7.829 2.443 -4.110 1.00 87.00 95 ALA A C 1
ATOM 730 O O . ALA A 1 95 ? 7.104 2.190 -3.150 1.00 87.00 95 ALA A O 1
ATOM 731 N N . ILE A 1 96 ? 8.109 1.526 -5.042 1.00 86.12 96 ILE A N 1
ATOM 732 C CA . ILE A 1 96 ? 7.554 0.163 -5.021 1.00 86.12 96 ILE A CA 1
ATOM 733 C C . ILE A 1 96 ? 7.961 -0.583 -3.734 1.00 86.12 96 ILE A C 1
ATOM 735 O O . ILE A 1 96 ? 7.067 -1.073 -3.037 1.00 86.12 96 ILE A O 1
ATOM 739 N N . PRO A 1 97 ? 9.252 -0.639 -3.344 1.00 87.31 97 PRO A N 1
ATOM 740 C CA . PRO A 1 97 ? 9.664 -1.262 -2.087 1.00 87.31 97 PRO A CA 1
ATOM 741 C C . PRO A 1 97 ? 8.984 -0.672 -0.865 1.00 87.31 97 PRO A C 1
ATOM 743 O O . PRO A 1 97 ? 8.535 -1.417 0.003 1.00 87.31 97 PRO A O 1
ATOM 746 N N . MET A 1 98 ? 8.867 0.652 -0.810 1.00 88.00 98 MET A N 1
ATOM 747 C CA . MET A 1 98 ? 8.298 1.339 0.338 1.00 88.00 98 MET A CA 1
ATOM 748 C C . MET A 1 98 ? 6.794 1.061 0.476 1.00 88.00 98 MET A C 1
ATOM 750 O O . MET A 1 98 ? 6.318 0.792 1.580 1.00 88.00 98 MET A O 1
ATOM 754 N N . LEU A 1 99 ? 6.060 1.002 -0.642 1.00 85.44 99 LEU A N 1
ATOM 755 C CA . LEU A 1 99 ? 4.652 0.586 -0.666 1.00 85.44 99 LEU A CA 1
ATOM 756 C C . LEU A 1 99 ? 4.470 -0.871 -0.208 1.00 85.44 99 LEU A C 1
ATOM 758 O O . LEU A 1 99 ? 3.493 -1.181 0.474 1.00 85.44 99 LEU A O 1
ATOM 762 N N . VAL A 1 100 ? 5.405 -1.765 -0.541 1.00 85.44 100 VAL A N 1
ATOM 763 C CA . VAL A 1 100 ? 5.374 -3.167 -0.087 1.00 85.44 100 VAL A CA 1
ATOM 764 C C . VAL A 1 100 ? 5.748 -3.283 1.394 1.00 85.44 100 VAL A C 1
ATOM 766 O O . VAL A 1 100 ? 5.106 -4.027 2.131 1.00 85.44 100 VAL A O 1
ATOM 769 N N . ILE A 1 101 ? 6.749 -2.540 1.869 1.00 85.62 101 ILE A N 1
ATOM 770 C CA . ILE A 1 101 ? 7.143 -2.517 3.288 1.00 85.62 101 ILE A CA 1
ATOM 771 C C . ILE A 1 101 ? 5.986 -2.025 4.152 1.00 85.62 101 ILE A C 1
ATOM 773 O O . ILE A 1 101 ? 5.663 -2.664 5.157 1.00 85.62 101 ILE A O 1
ATOM 777 N N . ALA A 1 102 ? 5.324 -0.946 3.732 1.00 85.62 102 ALA A N 1
ATOM 778 C CA . ALA A 1 102 ? 4.146 -0.433 4.410 1.00 85.62 102 ALA A CA 1
ATOM 779 C C . ALA A 1 102 ? 3.064 -1.518 4.566 1.00 85.62 102 ALA A C 1
ATOM 781 O O . ALA A 1 102 ? 2.354 -1.529 5.568 1.00 85.62 102 ALA A O 1
ATOM 782 N N . GLU A 1 103 ? 2.946 -2.461 3.615 1.00 82.62 103 GLU A N 1
ATOM 783 C CA . GLU A 1 103 ? 1.916 -3.509 3.651 1.00 82.62 103 GLU A CA 1
ATOM 784 C C . GLU A 1 103 ? 2.189 -4.441 4.834 1.00 82.62 103 GLU A C 1
ATOM 786 O O . GLU A 1 103 ? 1.287 -4.768 5.606 1.00 82.62 103 GLU A O 1
ATOM 791 N N . GLY A 1 104 ? 3.455 -4.819 5.022 1.00 79.69 104 GLY A N 1
ATOM 792 C CA . GLY A 1 104 ? 3.861 -5.634 6.162 1.00 79.69 104 GLY A CA 1
ATOM 793 C C . GLY A 1 104 ? 3.752 -4.900 7.492 1.00 79.69 104 GLY A C 1
ATOM 794 O O . GLY A 1 104 ? 3.422 -5.535 8.491 1.00 79.69 104 GLY A O 1
ATOM 795 N N . ILE A 1 105 ? 3.993 -3.586 7.519 1.00 81.62 105 ILE A N 1
ATOM 796 C CA . ILE A 1 105 ? 3.760 -2.769 8.718 1.00 81.62 105 ILE A CA 1
ATOM 797 C C . ILE A 1 105 ? 2.264 -2.782 9.053 1.00 81.62 105 ILE A C 1
ATOM 799 O O . ILE A 1 105 ? 1.898 -3.159 10.163 1.00 81.62 105 ILE A O 1
ATOM 803 N N . ALA A 1 106 ? 1.392 -2.492 8.083 1.00 81.00 106 ALA A N 1
ATOM 804 C CA . ALA A 1 106 ? -0.058 -2.499 8.271 1.00 81.00 106 ALA A CA 1
ATOM 805 C C . ALA A 1 106 ? -0.573 -3.844 8.810 1.00 81.00 106 ALA A C 1
ATOM 807 O O . ALA A 1 106 ? -1.321 -3.879 9.786 1.00 81.00 106 ALA A O 1
ATOM 808 N N . GLN A 1 107 ? -0.129 -4.958 8.221 1.00 76.19 107 GLN A N 1
ATOM 809 C CA . GLN A 1 107 ? -0.538 -6.306 8.633 1.00 76.19 107 GLN A CA 1
ATOM 810 C C . GLN A 1 107 ? -0.124 -6.648 10.067 1.00 76.19 107 GLN A C 1
ATOM 812 O O . GLN A 1 107 ? -0.856 -7.348 10.760 1.00 76.19 107 GLN A O 1
ATOM 817 N N . LYS A 1 108 ? 1.033 -6.156 10.520 1.00 75.88 108 LYS A N 1
ATOM 818 C CA . LYS A 1 108 ? 1.530 -6.399 11.881 1.00 75.88 108 LYS A CA 1
ATOM 819 C C . LYS A 1 108 ? 0.930 -5.445 12.910 1.00 75.88 108 LYS A C 1
ATOM 821 O O . LYS A 1 108 ? 0.844 -5.803 14.078 1.00 75.88 108 LYS A O 1
ATOM 826 N N . SER A 1 109 ? 0.541 -4.239 12.502 1.00 74.06 109 SER A N 1
ATOM 827 C CA . SER A 1 109 ? 0.081 -3.190 13.417 1.00 74.06 109 SER A CA 1
ATOM 828 C C . SER A 1 109 ? -1.424 -3.210 13.681 1.00 74.06 109 SER A C 1
ATOM 830 O O . SER A 1 109 ? -1.837 -2.851 14.780 1.00 74.06 109 SER A O 1
ATOM 832 N N . VAL A 1 110 ? -2.244 -3.634 12.712 1.00 76.44 110 VAL A N 1
ATOM 833 C CA . VAL A 1 110 ? -3.713 -3.621 12.845 1.00 76.44 110 VAL A CA 1
ATOM 834 C C . VAL A 1 110 ? -4.242 -4.616 13.896 1.00 76.44 110 VAL A C 1
ATOM 836 O O . VAL A 1 110 ? -5.095 -4.208 14.683 1.00 76.44 110 VAL A O 1
ATOM 839 N N . PRO A 1 111 ? -3.771 -5.878 13.981 1.00 74.69 111 PRO A N 1
ATOM 840 C CA . PRO A 1 111 ? -4.314 -6.829 14.956 1.00 74.69 111 PRO A CA 1
ATOM 841 C C . PRO A 1 111 ? -4.047 -6.451 16.424 1.00 74.69 111 PRO A C 1
ATOM 843 O O . PRO A 1 111 ? -5.015 -6.383 17.180 1.00 74.69 111 PRO A O 1
ATOM 846 N N . PRO A 1 112 ? -2.807 -6.101 16.839 1.00 73.94 112 PRO A N 1
ATOM 847 C CA . PRO A 1 112 ? -2.545 -5.688 18.220 1.00 73.94 112 PRO A CA 1
ATOM 848 C C . PRO A 1 112 ? -3.348 -4.455 18.635 1.00 73.94 112 PRO A C 1
ATOM 850 O O . PRO A 1 112 ? -3.722 -4.314 19.793 1.00 73.94 112 PRO A O 1
ATOM 853 N N . TRP A 1 113 ? -3.631 -3.560 17.685 1.00 77.00 113 TRP A N 1
ATOM 854 C CA . TRP A 1 113 ? -4.477 -2.404 17.939 1.00 77.00 113 TRP A CA 1
ATOM 855 C C . TRP A 1 113 ? -5.927 -2.800 18.273 1.00 77.00 113 TRP A C 1
ATOM 857 O O . TRP A 1 113 ? -6.501 -2.271 19.224 1.00 77.00 113 TRP A O 1
ATOM 867 N N . LEU A 1 114 ? -6.515 -3.736 17.525 1.00 75.31 114 LEU A N 1
ATOM 868 C CA . LEU A 1 114 ? -7.881 -4.195 17.785 1.00 75.31 114 LEU A CA 1
ATOM 869 C C . LEU A 1 114 ? -8.001 -4.877 19.153 1.00 75.31 114 LEU A C 1
ATOM 871 O O . LEU A 1 114 ? -8.983 -4.633 19.851 1.00 75.31 114 LEU A O 1
ATOM 875 N N . CYS A 1 115 ? -6.995 -5.662 19.554 1.00 75.50 115 CYS A N 1
ATOM 876 C CA . CYS A 1 115 ? -6.935 -6.249 20.896 1.00 75.50 115 CYS A CA 1
ATOM 877 C C . CYS A 1 115 ? -6.805 -5.167 21.972 1.00 75.50 115 CYS A C 1
ATOM 879 O O . CYS A 1 115 ? -7.570 -5.164 22.933 1.00 75.50 115 CYS A O 1
ATOM 881 N N . TYR A 1 116 ? -5.930 -4.181 21.756 1.00 77.75 116 TYR A N 1
ATOM 882 C CA . TYR A 1 116 ? -5.758 -3.057 22.674 1.00 77.75 116 TYR A CA 1
ATOM 883 C C . TYR A 1 116 ? -7.066 -2.296 22.929 1.00 77.75 116 TYR A C 1
ATOM 885 O O . TYR A 1 116 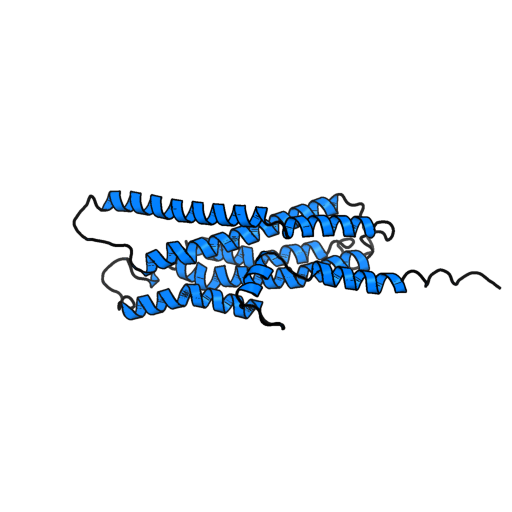? -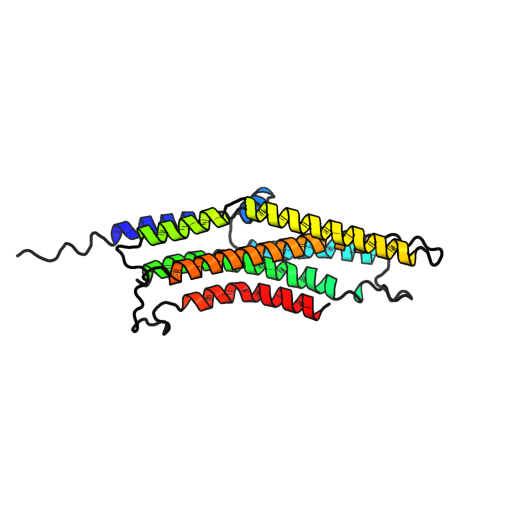7.334 -1.913 24.064 1.00 77.75 116 TYR A O 1
ATOM 893 N N . CYS A 1 117 ? -7.924 -2.106 21.919 1.00 75.19 117 CYS A N 1
ATOM 894 C CA . CYS A 1 117 ? -9.233 -1.468 22.111 1.00 75.19 117 CYS A CA 1
ATOM 895 C C . CYS A 1 117 ? -10.168 -2.236 23.061 1.00 75.19 117 CYS A C 1
ATOM 897 O O . CYS A 1 117 ? -11.045 -1.625 23.669 1.00 75.19 117 CYS A O 1
ATOM 899 N N . VAL A 1 118 ? -10.001 -3.552 23.183 1.00 75.94 118 VAL A N 1
ATOM 900 C CA . VAL A 1 118 ? -10.777 -4.384 24.110 1.00 75.94 118 VAL A CA 1
ATOM 901 C C . VAL A 1 118 ? -10.106 -4.401 25.485 1.00 75.94 118 VAL A C 1
ATOM 903 O O . VAL A 1 118 ? -10.763 -4.129 26.484 1.00 75.94 118 VAL A O 1
ATOM 906 N N . GLU A 1 119 ? -8.793 -4.636 25.535 1.00 75.50 119 GLU A N 1
ATOM 907 C CA . GLU A 1 119 ? -8.015 -4.730 26.782 1.00 75.50 119 GLU A CA 1
ATOM 908 C C . GLU A 1 119 ? -7.968 -3.413 27.571 1.00 75.50 119 GLU A C 1
ATOM 910 O O . GLU A 1 119 ? -8.000 -3.423 28.797 1.00 75.50 119 GLU A O 1
ATOM 915 N N . SER A 1 120 ? -7.929 -2.268 26.884 1.00 72.88 120 SER A N 1
ATOM 916 C CA . SER A 1 120 ? -7.924 -0.938 27.520 1.00 72.88 120 SER A CA 1
ATOM 917 C C . SER A 1 120 ? -9.283 -0.512 28.092 1.00 72.88 120 SER A C 1
ATOM 919 O O . SER A 1 120 ? -9.383 0.557 28.691 1.00 72.88 120 SER A O 1
ATOM 921 N N . GLY A 1 121 ? -10.345 -1.305 27.896 1.00 70.88 121 GLY A N 1
ATOM 922 C CA . GLY A 1 121 ? -11.696 -0.973 28.359 1.00 70.88 121 GLY A CA 1
ATOM 923 C C . GLY A 1 121 ? -12.375 0.165 27.583 1.00 70.88 121 GLY A C 1
ATOM 924 O O . GLY A 1 121 ? -13.436 0.636 27.990 1.00 70.88 121 GLY A O 1
ATOM 925 N N . LEU A 1 122 ? -11.802 0.597 26.450 1.00 76.44 122 LEU A N 1
ATOM 926 C CA . LEU A 1 122 ? -12.418 1.574 25.539 1.00 76.44 122 LEU A CA 1
ATOM 927 C C . LEU A 1 122 ? -13.779 1.102 25.021 1.00 76.44 122 LEU A C 1
ATOM 929 O O . LEU A 1 122 ? -14.688 1.911 24.809 1.00 76.44 122 LEU A O 1
ATOM 933 N N . VAL A 1 123 ? -13.906 -0.207 24.798 1.00 77.69 123 VAL A N 1
ATOM 934 C CA . VAL A 1 123 ? -15.157 -0.869 24.436 1.00 77.69 123 VAL A CA 1
ATOM 935 C C . VAL A 1 123 ? -15.803 -1.414 25.714 1.00 77.69 123 VAL A C 1
ATOM 937 O O . VAL A 1 123 ? -15.244 -2.325 26.324 1.00 77.69 123 VAL A O 1
ATOM 940 N N . PRO A 1 124 ? -16.985 -0.907 26.110 1.00 78.00 124 PRO A N 1
ATOM 941 C CA . PRO A 1 124 ? -17.734 -1.454 27.237 1.00 78.00 124 PRO A CA 1
ATOM 942 C C . PRO A 1 124 ? -17.995 -2.961 27.075 1.00 78.00 124 PRO A C 1
ATOM 944 O O . PRO A 1 124 ? -18.293 -3.421 25.967 1.00 78.00 124 PRO A O 1
ATOM 947 N N . ALA A 1 125 ? -17.906 -3.729 28.167 1.00 77.44 125 ALA A N 1
ATOM 948 C CA . ALA A 1 125 ? -18.035 -5.192 28.141 1.00 77.44 125 ALA A CA 1
ATOM 949 C C . ALA A 1 125 ? -19.376 -5.668 27.544 1.00 77.44 125 ALA A C 1
ATOM 951 O O . ALA A 1 125 ? -19.422 -6.654 26.809 1.00 77.44 125 ALA A O 1
ATOM 952 N N . ASP A 1 126 ? -20.453 -4.910 27.767 1.00 79.94 126 ASP A N 1
ATOM 953 C CA . ASP A 1 126 ? -21.792 -5.135 27.209 1.00 79.94 126 ASP A CA 1
ATOM 954 C C . ASP A 1 126 ? -21.855 -4.964 25.680 1.00 79.94 126 ASP A C 1
ATOM 956 O O . ASP A 1 126 ? -22.770 -5.471 25.027 1.00 79.94 126 ASP A O 1
ATOM 960 N N . ARG A 1 127 ? -20.877 -4.275 25.076 1.00 80.62 127 ARG A N 1
ATOM 961 C CA . ARG A 1 127 ? -20.863 -3.935 23.643 1.00 80.62 127 ARG A CA 1
ATOM 962 C C . ARG A 1 127 ? -19.747 -4.586 22.836 1.00 80.62 127 ARG A C 1
ATOM 964 O O . ARG A 1 127 ? -19.711 -4.401 21.616 1.00 80.62 127 ARG A O 1
ATOM 971 N N . ILE A 1 128 ? -18.913 -5.421 23.454 1.00 80.06 128 ILE A N 1
ATOM 972 C CA . ILE A 1 128 ? -17.957 -6.303 22.763 1.00 80.06 128 ILE A CA 1
ATOM 973 C C . ILE A 1 128 ? -18.594 -7.049 21.568 1.00 80.06 128 ILE A C 1
ATOM 975 O O . ILE A 1 128 ? -18.010 -7.001 20.481 1.00 80.06 128 ILE A O 1
ATOM 979 N N . PRO A 1 129 ? -19.795 -7.668 21.662 1.00 80.38 129 PRO A N 1
ATOM 980 C CA . PRO A 1 129 ? -20.390 -8.353 20.508 1.00 80.38 129 PRO A CA 1
ATOM 981 C C . PRO A 1 129 ? -20.721 -7.404 19.344 1.00 80.38 129 PRO A C 1
ATOM 983 O O . PRO A 1 129 ? -20.552 -7.762 18.176 1.00 80.38 129 PRO A O 1
ATOM 986 N N . GLN A 1 130 ? -21.135 -6.166 19.634 1.00 82.88 130 GLN A N 1
ATOM 987 C CA . GLN A 1 130 ? -21.409 -5.154 18.606 1.00 82.88 130 GLN A CA 1
ATOM 988 C C . GLN A 1 130 ? -20.113 -4.665 17.947 1.00 82.88 130 GLN A C 1
ATOM 990 O O . GLN A 1 130 ? -20.070 -4.474 16.729 1.00 82.88 130 GLN A O 1
ATOM 995 N N . PHE A 1 131 ? -19.042 -4.511 18.729 1.00 81.94 131 PHE A N 1
ATOM 996 C CA . PHE A 1 131 ? -17.714 -4.181 18.217 1.00 81.94 131 PHE A CA 1
ATOM 997 C C . PHE A 1 131 ? -17.183 -5.287 17.294 1.00 81.94 131 PHE A C 1
ATOM 999 O O . PHE A 1 131 ? -16.750 -4.997 16.177 1.00 81.94 131 PHE A O 1
ATOM 1006 N N . ARG A 1 132 ? -17.322 -6.563 17.679 1.00 80.50 132 ARG A N 1
ATOM 1007 C CA . ARG A 1 132 ? -16.985 -7.711 16.815 1.00 80.50 132 ARG A CA 1
ATOM 1008 C C . ARG A 1 132 ? -17.757 -7.674 15.497 1.00 80.50 132 ARG A C 1
ATOM 1010 O O . ARG A 1 132 ? -17.155 -7.831 14.436 1.00 80.50 132 ARG A O 1
ATOM 1017 N N . ALA A 1 133 ? -19.065 -7.413 15.534 1.00 83.25 133 ALA A N 1
ATOM 1018 C CA . ALA A 1 133 ? -19.884 -7.300 14.325 1.00 83.25 133 ALA A CA 1
ATOM 1019 C C . ALA A 1 133 ? -19.438 -6.135 13.417 1.00 83.25 133 ALA A C 1
ATOM 1021 O O . ALA A 1 133 ? -19.405 -6.273 12.191 1.00 83.25 133 ALA A O 1
ATOM 1022 N N . LEU A 1 134 ? -19.041 -5.002 14.005 1.00 85.44 134 LEU A N 1
ATOM 1023 C CA . LEU A 1 134 ? -18.490 -3.851 13.289 1.00 85.44 134 LEU A CA 1
ATOM 1024 C C . LEU A 1 134 ? -17.176 -4.219 12.593 1.00 85.44 134 LEU A C 1
ATOM 1026 O O . LEU A 1 134 ? -17.048 -3.992 11.387 1.00 85.44 134 LEU A O 1
ATOM 1030 N N . VAL A 1 135 ? -16.230 -4.829 13.308 1.00 83.88 135 VAL A N 1
ATOM 1031 C CA . VAL A 1 135 ? -14.946 -5.259 12.740 1.00 83.88 135 VAL A CA 1
ATOM 1032 C C . VAL A 1 135 ? -15.168 -6.316 11.652 1.00 83.88 135 VAL A C 1
ATOM 1034 O O . VAL A 1 135 ? -14.632 -6.182 10.552 1.00 83.88 135 VAL A O 1
ATOM 1037 N N . ALA A 1 136 ? -16.036 -7.304 11.887 1.00 82.50 136 ALA A N 1
ATOM 1038 C CA . ALA A 1 136 ? -16.401 -8.316 10.896 1.00 82.50 136 ALA A CA 1
ATOM 1039 C C . ALA A 1 136 ? -17.018 -7.697 9.630 1.00 82.50 136 ALA A C 1
ATOM 1041 O O . ALA A 1 136 ? -16.731 -8.145 8.520 1.00 82.50 136 ALA A O 1
ATOM 1042 N N . SER A 1 137 ? -17.820 -6.632 9.762 1.00 84.31 137 SER A N 1
ATOM 1043 C CA . SER A 1 137 ? -18.356 -5.906 8.603 1.00 84.31 137 SER A CA 1
ATOM 1044 C C . SER A 1 137 ? -17.248 -5.284 7.746 1.00 84.31 137 SER A C 1
ATOM 1046 O O . SER A 1 137 ? -17.328 -5.309 6.521 1.00 84.31 137 SER A O 1
ATOM 1048 N N . ILE A 1 138 ? -16.181 -4.789 8.373 1.00 85.12 138 ILE A N 1
ATOM 1049 C CA . ILE A 1 138 ? -15.046 -4.166 7.683 1.00 85.12 138 ILE A CA 1
ATOM 1050 C C . ILE A 1 138 ? -14.153 -5.228 7.049 1.00 85.12 138 ILE A C 1
ATOM 1052 O O . ILE A 1 138 ? -13.725 -5.053 5.911 1.00 85.12 138 ILE A O 1
ATOM 1056 N N . VAL A 1 139 ? -13.943 -6.357 7.728 1.00 81.44 139 VAL A N 1
ATOM 1057 C CA . VAL A 1 139 ? -13.258 -7.523 7.154 1.00 81.44 139 VAL A CA 1
ATOM 1058 C C . VAL A 1 139 ? -13.994 -8.023 5.911 1.00 81.44 139 VAL A C 1
ATOM 1060 O O . VAL A 1 139 ? -13.353 -8.266 4.898 1.00 81.44 139 VAL A O 1
ATOM 1063 N N . ARG A 1 140 ? -15.332 -8.089 5.920 1.00 82.12 140 ARG A N 1
ATOM 1064 C CA . ARG A 1 140 ? -16.119 -8.462 4.727 1.00 82.12 140 ARG A CA 1
ATOM 1065 C C . ARG A 1 140 ? -15.923 -7.492 3.559 1.00 82.12 140 ARG A C 1
ATOM 1067 O O . ARG A 1 140 ? -15.809 -7.929 2.417 1.00 82.12 140 ARG A O 1
ATOM 1074 N N . ILE A 1 141 ? -15.863 -6.187 3.830 1.00 82.69 141 ILE A N 1
ATOM 1075 C CA . ILE A 1 141 ? -15.596 -5.171 2.798 1.00 82.69 141 ILE A CA 1
ATOM 1076 C C . ILE A 1 141 ? -14.162 -5.316 2.266 1.00 82.69 141 ILE A C 1
ATOM 1078 O O . ILE A 1 141 ? -13.955 -5.279 1.056 1.00 82.69 141 ILE A O 1
ATOM 1082 N N . ARG A 1 142 ? -13.177 -5.537 3.147 1.00 79.50 142 ARG A N 1
ATOM 1083 C CA . ARG A 1 142 ? -11.775 -5.799 2.779 1.00 79.50 142 ARG A CA 1
ATOM 1084 C C . ARG A 1 142 ? -11.640 -7.038 1.892 1.00 79.50 142 ARG A C 1
ATOM 1086 O O . ARG A 1 142 ? -10.929 -6.998 0.895 1.00 79.50 142 ARG A O 1
ATOM 1093 N N . ASP A 1 143 ? -12.333 -8.114 2.251 1.00 79.88 143 ASP A N 1
ATOM 1094 C CA . ASP A 1 143 ? -12.282 -9.409 1.570 1.00 79.88 143 ASP A CA 1
ATOM 1095 C C . ASP A 1 143 ? -13.141 -9.462 0.294 1.00 79.88 143 ASP A C 1
ATOM 1097 O O . ASP A 1 143 ? -13.116 -10.456 -0.436 1.00 79.88 143 ASP A O 1
ATOM 1101 N N . SER A 1 144 ? -13.881 -8.394 -0.007 1.00 81.12 144 SER A N 1
ATOM 1102 C CA . SER A 1 144 ? -14.667 -8.291 -1.231 1.00 81.12 144 SER A CA 1
ATOM 1103 C C . SER A 1 144 ? -13.761 -8.233 -2.464 1.00 81.12 144 SER A C 1
ATOM 1105 O O . SER A 1 144 ? -12.734 -7.558 -2.485 1.00 81.12 144 SER A O 1
ATOM 1107 N N . VAL A 1 145 ? -14.169 -8.917 -3.535 1.00 81.12 145 VAL A N 1
ATOM 1108 C CA . VAL A 1 145 ? -13.427 -8.943 -4.812 1.00 81.12 145 VAL A CA 1
ATOM 1109 C C . VAL A 1 145 ? -13.695 -7.683 -5.647 1.00 81.12 145 VAL A C 1
ATOM 1111 O O . VAL A 1 145 ? -12.869 -7.288 -6.464 1.00 81.12 145 VAL A O 1
ATOM 1114 N N . LEU A 1 146 ? -14.824 -7.007 -5.410 1.00 83.81 146 LEU A N 1
ATOM 1115 C CA . LEU A 1 146 ? -15.257 -5.836 -6.176 1.00 83.81 146 LEU A CA 1
ATOM 1116 C C . LEU A 1 146 ? -14.227 -4.685 -6.185 1.00 83.81 146 LEU A C 1
ATOM 1118 O O . LEU A 1 146 ? -13.899 -4.227 -7.279 1.00 83.81 146 LEU A O 1
ATOM 1122 N N . PRO A 1 147 ? -13.635 -4.259 -5.049 1.00 84.00 147 PRO A N 1
ATOM 1123 C CA . PRO A 1 147 ? -12.566 -3.258 -5.049 1.00 84.00 147 PRO A CA 1
ATOM 1124 C C . PRO A 1 147 ? -11.369 -3.672 -5.908 1.00 84.00 147 PRO A C 1
ATOM 1126 O O . PRO A 1 147 ? -10.836 -2.858 -6.651 1.00 84.00 147 PRO A O 1
ATOM 1129 N N . TRP A 1 148 ? -10.978 -4.948 -5.871 1.00 82.94 148 TRP A N 1
ATOM 1130 C CA . TRP A 1 148 ? -9.863 -5.456 -6.672 1.00 82.94 148 TRP A CA 1
ATOM 1131 C C . TRP A 1 148 ? -10.166 -5.455 -8.172 1.00 82.94 148 TRP A C 1
ATOM 1133 O O . TRP A 1 148 ? -9.283 -5.124 -8.959 1.00 82.94 148 TRP A O 1
ATOM 1143 N N . ILE A 1 149 ? -11.407 -5.753 -8.569 1.00 86.31 149 ILE A N 1
ATOM 1144 C CA . ILE A 1 149 ? -11.853 -5.646 -9.968 1.00 86.31 149 ILE A CA 1
ATOM 1145 C C . ILE A 1 149 ? -11.807 -4.189 -10.431 1.00 86.31 149 ILE A C 1
ATOM 1147 O O . ILE A 1 149 ? -11.306 -3.914 -11.517 1.00 86.31 149 ILE A O 1
ATOM 1151 N N . VAL A 1 150 ? -12.280 -3.251 -9.605 1.00 88.94 150 VAL A N 1
ATOM 1152 C CA . VAL A 1 150 ? -12.238 -1.814 -9.919 1.00 88.94 150 VAL A CA 1
ATOM 1153 C C . VAL A 1 150 ? -10.794 -1.330 -10.056 1.00 88.94 150 VAL A C 1
ATOM 1155 O O . VAL A 1 150 ? -10.473 -0.646 -11.024 1.00 88.94 150 VAL A O 1
ATOM 1158 N N . ILE A 1 151 ? -9.908 -1.725 -9.136 1.00 87.44 151 ILE A N 1
ATOM 1159 C CA . ILE A 1 151 ? -8.478 -1.395 -9.203 1.00 87.44 151 ILE A CA 1
ATOM 1160 C C . ILE A 1 151 ? -7.860 -1.959 -10.483 1.00 87.44 151 ILE A C 1
ATOM 1162 O O . ILE A 1 151 ? -7.172 -1.233 -11.193 1.00 87.44 151 ILE A O 1
ATOM 1166 N N . PHE A 1 152 ? -8.125 -3.226 -10.803 1.00 86.75 152 PHE A N 1
ATOM 1167 C CA . PHE A 1 152 ? -7.620 -3.856 -12.020 1.00 86.75 152 PHE A CA 1
ATOM 1168 C C . PHE A 1 152 ? -8.119 -3.136 -13.278 1.00 86.75 152 PHE A C 1
ATOM 1170 O O . PHE A 1 152 ? -7.315 -2.784 -14.139 1.00 86.75 152 PHE A O 1
ATOM 1177 N N . GLY A 1 153 ? -9.420 -2.848 -13.356 1.00 88.88 153 GLY A N 1
ATOM 1178 C CA . GLY A 1 153 ? -10.012 -2.100 -14.463 1.00 88.88 153 GLY A CA 1
ATOM 1179 C C . GLY A 1 153 ? -9.398 -0.710 -14.621 1.00 88.88 153 GLY A C 1
ATOM 1180 O O . GLY A 1 153 ? -9.069 -0.316 -15.735 1.00 88.88 153 GLY A O 1
ATOM 1181 N N . LEU A 1 154 ? -9.166 0.003 -13.516 1.00 89.62 154 LEU A N 1
ATOM 1182 C CA . LEU A 1 154 ? -8.559 1.334 -13.534 1.00 89.62 154 LEU A CA 1
ATOM 1183 C C . LEU A 1 154 ? -7.082 1.293 -13.951 1.00 89.62 154 LEU A C 1
ATOM 1185 O O . LEU A 1 154 ? -6.639 2.142 -14.720 1.00 89.62 154 LEU A O 1
ATOM 1189 N N . VAL A 1 155 ? -6.329 0.284 -13.504 1.00 89.06 155 VAL A N 1
ATOM 1190 C CA . VAL A 1 155 ? -4.937 0.058 -13.924 1.00 89.06 155 VAL A CA 1
ATOM 1191 C C . VAL A 1 155 ? -4.860 -0.236 -15.421 1.00 89.06 155 VAL A C 1
ATOM 1193 O O . VAL A 1 155 ? -4.032 0.360 -16.109 1.00 89.06 155 VAL A O 1
ATOM 1196 N N . VAL A 1 156 ? -5.730 -1.110 -15.936 1.00 86.69 156 VAL A N 1
ATOM 1197 C CA . VAL A 1 156 ? -5.797 -1.431 -17.369 1.00 86.69 156 VAL A CA 1
ATOM 1198 C C . VAL A 1 156 ? -6.198 -0.198 -18.172 1.00 86.69 156 VAL A C 1
ATOM 1200 O O . VAL A 1 156 ? -5.499 0.138 -19.121 1.00 86.69 156 VAL A O 1
ATOM 1203 N N . ALA A 1 157 ? -7.250 0.516 -17.761 1.00 86.50 157 ALA A N 1
ATOM 1204 C CA . ALA A 1 157 ? -7.708 1.732 -18.430 1.00 86.50 157 ALA A CA 1
ATOM 1205 C C . ALA A 1 157 ? -6.602 2.797 -18.494 1.00 86.50 157 ALA A C 1
ATOM 1207 O O . ALA A 1 157 ? -6.376 3.396 -19.545 1.00 86.50 157 ALA A O 1
ATOM 1208 N N . TRP A 1 158 ? -5.865 2.991 -17.396 1.00 83.19 158 TRP A N 1
ATOM 1209 C CA . TRP A 1 158 ? -4.737 3.919 -17.337 1.00 83.19 158 TRP A CA 1
ATOM 1210 C C . TRP A 1 158 ? -3.573 3.486 -18.235 1.00 83.19 158 TRP A C 1
ATOM 1212 O O . TRP A 1 158 ? -2.991 4.310 -18.943 1.00 83.19 158 TRP A O 1
ATOM 1222 N N . ALA A 1 159 ? -3.247 2.191 -18.250 1.00 79.31 159 ALA A N 1
ATOM 1223 C CA . ALA A 1 159 ? -2.207 1.640 -19.115 1.00 79.31 159 ALA A CA 1
ATOM 1224 C C . ALA A 1 159 ? -2.565 1.798 -20.602 1.00 79.31 159 ALA A C 1
ATOM 1226 O O . ALA A 1 159 ? -1.729 2.237 -21.393 1.00 79.31 159 ALA A O 1
ATOM 1227 N N . THR A 1 160 ? -3.815 1.508 -20.980 1.00 78.88 160 THR A N 1
ATOM 1228 C CA . THR A 1 160 ? -4.299 1.666 -22.358 1.00 78.88 160 THR A CA 1
ATOM 1229 C C . THR A 1 160 ? -4.381 3.126 -22.772 1.00 78.88 160 THR A C 1
ATOM 1231 O O . THR A 1 160 ? -3.974 3.454 -23.881 1.00 78.88 160 THR A O 1
ATOM 1234 N N . ALA A 1 161 ? -4.839 4.015 -21.885 1.00 77.31 161 ALA A N 1
ATOM 1235 C CA . ALA A 1 161 ? -4.874 5.447 -22.153 1.00 77.31 161 ALA A CA 1
ATOM 1236 C C . ALA A 1 161 ? -3.462 5.969 -22.439 1.00 77.31 161 ALA A C 1
ATOM 1238 O O . ALA A 1 161 ? -3.242 6.591 -23.472 1.00 77.31 161 ALA A O 1
ATOM 1239 N N . GLY A 1 162 ? -2.481 5.627 -21.595 1.00 68.75 162 GLY A N 1
ATOM 1240 C CA . GLY A 1 162 ? -1.083 6.004 -21.817 1.00 68.75 162 GLY A CA 1
ATOM 1241 C C . GLY A 1 162 ? -0.511 5.479 -23.138 1.00 68.75 162 GLY A C 1
ATOM 1242 O O . GLY A 1 162 ? 0.218 6.199 -23.809 1.00 68.75 162 GLY A O 1
ATOM 1243 N N . ALA A 1 163 ? -0.867 4.257 -23.543 1.00 67.06 163 ALA A N 1
ATOM 1244 C CA . ALA A 1 163 ? -0.440 3.696 -24.824 1.00 67.06 163 ALA A CA 1
ATOM 1245 C C . ALA A 1 163 ? -1.085 4.401 -26.031 1.00 67.06 163 ALA A C 1
ATOM 1247 O O . ALA A 1 163 ? -0.431 4.568 -27.056 1.00 67.06 163 ALA A O 1
ATOM 1248 N N . VAL A 1 164 ? -2.348 4.823 -25.922 1.00 67.00 164 VAL A N 1
ATOM 1249 C CA . VAL A 1 164 ? -3.042 5.578 -26.977 1.00 67.00 164 VAL A CA 1
ATOM 1250 C C . VAL A 1 164 ? -2.497 7.002 -27.077 1.00 67.00 164 VAL A C 1
ATOM 1252 O O . VAL A 1 164 ? -2.196 7.440 -28.181 1.00 67.00 164 VAL A O 1
ATOM 1255 N N . PHE A 1 165 ? -2.311 7.699 -25.952 1.00 62.00 165 PHE A N 1
ATOM 1256 C CA . PHE A 1 165 ? -1.756 9.057 -25.940 1.00 62.00 165 PHE A CA 1
ATOM 1257 C C . PHE A 1 165 ? -0.332 9.096 -26.500 1.00 62.00 165 PHE A C 1
ATOM 1259 O O . PHE A 1 165 ? -0.080 9.882 -27.405 1.00 62.00 165 PHE A O 1
ATOM 1266 N N . ASN A 1 166 ? 0.546 8.177 -26.079 1.00 61.53 166 ASN A N 1
ATOM 1267 C CA . ASN A 1 166 ? 1.895 8.081 -26.644 1.00 61.53 166 ASN A CA 1
ATOM 1268 C C . ASN A 1 166 ? 1.874 7.777 -28.148 1.00 61.53 166 ASN A C 1
ATOM 1270 O O . ASN A 1 166 ? 2.701 8.301 -28.873 1.00 61.53 166 ASN A O 1
ATOM 1274 N N . ARG A 1 167 ? 0.922 6.971 -28.648 1.00 58.59 167 ARG A N 1
ATOM 1275 C CA . ARG A 1 167 ? 0.790 6.743 -30.097 1.00 58.59 167 ARG A CA 1
ATOM 1276 C C . ARG A 1 167 ? 0.317 7.979 -30.858 1.00 58.59 167 ARG A C 1
ATOM 1278 O O . ARG A 1 167 ? 0.698 8.143 -32.007 1.00 58.59 167 ARG A O 1
ATOM 1285 N N . LEU A 1 168 ? -0.536 8.811 -30.262 1.00 55.25 168 LEU A N 1
ATOM 1286 C CA . LEU A 1 168 ? -0.992 10.059 -30.884 1.00 55.25 168 LEU A CA 1
ATOM 1287 C C . LEU A 1 168 ? 0.137 11.092 -30.944 1.00 55.25 168 LEU A C 1
ATOM 1289 O O . LEU A 1 168 ? 0.301 11.750 -31.967 1.00 55.25 168 LEU A O 1
ATOM 1293 N N . GLU A 1 169 ? 0.936 11.179 -29.881 1.00 51.31 169 GLU A N 1
ATOM 1294 C CA . GLU A 1 169 ? 2.174 11.959 -29.855 1.00 51.31 169 GLU A CA 1
ATOM 1295 C C . GLU A 1 169 ? 3.179 11.393 -30.866 1.00 51.31 169 GLU A C 1
ATOM 1297 O O . GLU A 1 169 ? 3.746 12.167 -31.638 1.00 51.31 169 GLU A O 1
ATOM 1302 N N . ASP A 1 170 ? 3.274 10.057 -30.969 1.00 49.78 170 ASP A N 1
ATOM 1303 C CA . ASP A 1 170 ? 4.120 9.379 -31.950 1.00 49.78 170 ASP A CA 1
ATOM 1304 C C . ASP A 1 170 ? 3.762 9.712 -33.392 1.00 49.78 170 ASP A C 1
ATOM 1306 O O . ASP A 1 170 ? 4.613 10.098 -34.185 1.00 49.78 170 ASP A O 1
ATOM 1310 N N . ILE A 1 171 ? 2.478 9.654 -33.726 1.00 50.88 171 ILE A N 1
ATOM 1311 C CA . ILE A 1 171 ? 1.976 10.022 -35.052 1.00 50.88 171 ILE A CA 1
ATOM 1312 C C . ILE A 1 171 ? 2.178 11.524 -35.334 1.00 50.88 171 ILE A C 1
ATOM 1314 O O . ILE A 1 171 ? 2.298 11.907 -36.497 1.00 50.88 171 ILE A O 1
ATOM 1318 N N . SER A 1 172 ? 2.248 12.375 -34.303 1.00 46.97 172 SER A N 1
ATOM 1319 C CA . SER A 1 172 ? 2.492 13.812 -34.478 1.00 46.97 172 SER A CA 1
ATOM 1320 C C . SER A 1 172 ? 3.949 14.142 -34.823 1.00 46.97 172 SER A C 1
ATOM 1322 O O . SER A 1 172 ? 4.161 15.022 -35.653 1.00 46.97 172 SER A O 1
ATOM 1324 N N . TRP A 1 173 ? 4.934 13.411 -34.275 1.00 38.69 173 TRP A N 1
ATOM 1325 C CA . TRP A 1 173 ? 6.354 13.598 -34.619 1.00 38.69 173 TRP A CA 1
ATOM 1326 C C . TRP A 1 173 ? 6.795 12.776 -35.831 1.00 38.69 173 TRP A C 1
ATOM 1328 O O . TRP A 1 173 ? 7.707 13.187 -36.532 1.00 38.69 173 TRP A O 1
ATOM 1338 N N . MET A 1 174 ? 6.123 11.665 -36.152 1.00 39.62 174 MET A N 1
ATOM 1339 C CA . MET A 1 174 ? 6.442 10.836 -37.327 1.00 39.62 174 MET A CA 1
ATOM 1340 C C . MET A 1 174 ? 6.054 11.487 -38.670 1.00 39.62 174 MET A C 1
ATOM 1342 O O . MET A 1 174 ? 6.391 10.955 -39.728 1.00 39.62 174 MET A O 1
ATOM 1346 N N . ASN A 1 175 ? 5.356 12.629 -38.638 1.00 45.84 175 ASN A N 1
ATOM 1347 C CA . ASN A 1 175 ? 5.185 13.502 -39.803 1.00 45.84 175 ASN A CA 1
ATOM 1348 C C . ASN A 1 175 ? 6.411 14.401 -40.064 1.00 45.84 175 ASN A C 1
ATOM 1350 O O . ASN A 1 175 ? 6.510 14.941 -41.162 1.00 45.84 175 ASN A O 1
ATOM 1354 N N . ASP A 1 176 ? 7.348 14.510 -39.115 1.00 44.31 176 ASP A N 1
ATOM 1355 C CA . ASP A 1 176 ? 8.662 15.134 -39.290 1.00 44.31 176 ASP A CA 1
ATOM 1356 C C . ASP A 1 176 ? 9.745 14.034 -39.318 1.00 44.31 176 ASP A C 1
ATOM 1358 O O . ASP A 1 176 ? 10.233 13.547 -38.305 1.00 44.31 176 ASP A O 1
ATOM 1362 N N . GLU A 1 177 ? 10.093 13.620 -40.535 1.00 40.69 177 GLU A N 1
ATOM 1363 C CA . GLU A 1 177 ? 11.364 12.986 -40.913 1.00 40.69 177 GLU A CA 1
ATOM 1364 C C . GLU A 1 177 ? 11.792 11.659 -40.224 1.00 40.69 177 GLU A C 1
ATOM 1366 O O . GLU A 1 177 ? 12.556 11.588 -39.267 1.00 40.69 177 GLU A O 1
ATOM 1371 N N . GLY A 1 178 ? 11.471 10.546 -40.892 1.00 44.22 178 GLY A N 1
ATOM 1372 C CA . GLY A 1 178 ? 12.526 9.685 -41.455 1.00 44.22 178 GLY A CA 1
ATOM 1373 C C . GLY A 1 178 ? 13.298 8.700 -40.565 1.00 44.22 178 GLY A C 1
ATOM 1374 O O . GLY A 1 178 ? 14.122 7.964 -41.109 1.00 44.22 178 GLY A O 1
ATOM 1375 N N . ALA A 1 179 ? 13.044 8.584 -39.263 1.00 40.72 179 ALA A N 1
ATOM 1376 C CA . ALA A 1 179 ? 13.655 7.533 -38.444 1.00 40.72 179 ALA A CA 1
ATOM 1377 C C . ALA A 1 179 ? 12.587 6.713 -37.725 1.00 40.72 179 ALA A C 1
ATOM 1379 O O . ALA A 1 179 ? 11.780 7.241 -36.968 1.00 40.72 179 ALA A O 1
ATOM 1380 N N . ALA A 1 180 ? 12.601 5.397 -37.937 1.00 43.84 180 ALA A N 1
ATOM 1381 C CA . ALA A 1 180 ? 11.806 4.445 -37.176 1.00 43.84 180 ALA A CA 1
ATOM 1382 C C . ALA A 1 180 ? 12.246 4.454 -35.698 1.00 43.84 180 ALA A C 1
ATOM 1384 O O . ALA A 1 180 ? 12.956 3.553 -35.249 1.00 43.84 180 ALA A O 1
ATOM 1385 N N . ALA A 1 181 ? 11.844 5.466 -34.925 1.00 47.19 181 ALA A N 1
ATOM 1386 C CA . ALA A 1 181 ? 12.010 5.491 -33.478 1.00 47.19 181 ALA A CA 1
ATOM 1387 C C . ALA A 1 181 ? 10.932 4.590 -32.860 1.00 47.19 181 ALA A C 1
ATOM 1389 O O . ALA A 1 181 ? 9.978 5.012 -32.217 1.00 47.19 181 ALA A O 1
ATOM 1390 N N . GLY A 1 182 ? 11.066 3.288 -33.115 1.00 50.50 182 GLY A N 1
ATOM 1391 C CA . GLY A 1 182 ? 10.328 2.287 -32.369 1.00 50.50 182 GLY A CA 1
ATOM 1392 C C . GLY A 1 182 ? 10.684 2.437 -30.893 1.00 50.50 182 GLY A C 1
ATOM 1393 O O . GLY A 1 182 ? 11.866 2.446 -30.543 1.00 50.50 182 GLY A O 1
ATOM 1394 N N . LEU A 1 183 ? 9.665 2.559 -30.037 1.00 52.78 183 LEU A N 1
ATOM 1395 C CA . LEU A 1 183 ? 9.803 2.518 -28.581 1.00 52.78 183 LEU A CA 1
ATOM 1396 C C . LEU A 1 183 ? 10.846 1.466 -28.182 1.00 52.78 183 LEU A C 1
ATOM 1398 O O . LEU A 1 183 ? 10.676 0.268 -28.421 1.00 52.78 183 LEU A O 1
ATOM 1402 N N . THR A 1 184 ? 11.932 1.923 -27.567 1.00 63.75 184 THR A N 1
ATOM 1403 C CA . THR A 1 184 ? 12.997 1.042 -27.085 1.00 63.75 184 THR A CA 1
ATOM 1404 C C . THR A 1 184 ? 12.419 0.052 -26.066 1.00 63.75 184 THR A C 1
ATOM 1406 O O . THR A 1 184 ? 11.462 0.370 -25.355 1.00 63.75 184 THR A O 1
ATOM 1409 N N . PHE A 1 185 ? 12.986 -1.156 -25.963 1.00 67.00 185 PHE A N 1
ATOM 1410 C CA . PHE A 1 185 ? 12.510 -2.186 -25.022 1.00 67.00 185 PHE A CA 1
ATOM 1411 C C . PHE A 1 185 ? 12.343 -1.652 -23.585 1.00 67.00 185 PHE A C 1
ATOM 1413 O O . PHE A 1 185 ? 11.387 -2.012 -22.901 1.00 67.00 185 PHE A O 1
ATOM 1420 N N . GLY A 1 186 ? 13.216 -0.733 -23.146 1.00 63.03 186 GLY A N 1
ATOM 1421 C CA . GLY A 1 186 ? 13.111 -0.080 -21.837 1.00 63.03 186 GLY A CA 1
ATOM 1422 C C . GLY A 1 186 ? 11.848 0.775 -21.665 1.00 63.03 186 GLY A C 1
ATOM 1423 O O . GLY A 1 186 ? 11.204 0.710 -20.616 1.00 63.03 186 GLY A O 1
ATOM 1424 N N . GLY A 1 187 ? 11.437 1.508 -22.703 1.00 66.56 187 GLY A N 1
ATOM 1425 C CA . GLY A 1 187 ? 10.175 2.255 -22.715 1.00 66.56 187 GLY A CA 1
ATOM 1426 C C . GLY A 1 187 ? 8.956 1.330 -22.660 1.00 66.56 187 GLY A C 1
ATOM 1427 O O . GLY A 1 187 ? 8.047 1.545 -21.856 1.00 66.56 187 GLY A O 1
ATOM 1428 N N . TRP A 1 188 ? 8.973 0.238 -23.433 1.00 72.06 188 TRP A N 1
ATOM 1429 C CA . TRP A 1 188 ? 7.921 -0.789 -23.397 1.00 72.06 188 TRP A CA 1
ATOM 1430 C C . TRP A 1 188 ? 7.787 -1.441 -22.015 1.00 72.06 188 TRP A C 1
ATOM 1432 O O . TRP A 1 188 ? 6.680 -1.543 -21.480 1.00 72.06 188 TRP A O 1
ATOM 1442 N N . TRP A 1 189 ? 8.908 -1.832 -21.402 1.00 73.12 189 TRP A N 1
ATOM 1443 C CA . TRP A 1 189 ? 8.925 -2.426 -20.063 1.00 73.12 189 TRP A CA 1
ATOM 1444 C C . TRP A 1 189 ? 8.374 -1.466 -19.002 1.00 73.12 189 TRP A C 1
ATOM 1446 O O . TRP A 1 189 ? 7.592 -1.864 -18.134 1.00 73.12 189 TRP A O 1
ATOM 1456 N N . PHE A 1 190 ? 8.716 -0.180 -19.092 1.00 72.31 190 PHE A N 1
ATOM 1457 C CA . PHE A 1 190 ? 8.190 0.834 -18.184 1.00 72.31 190 PHE A CA 1
ATOM 1458 C C . PHE A 1 190 ? 6.671 1.005 -18.305 1.00 72.31 190 PHE A C 1
ATOM 1460 O O . PHE A 1 190 ? 5.977 1.042 -17.285 1.00 72.31 190 PHE A O 1
ATOM 1467 N N . VAL A 1 191 ? 6.144 1.074 -19.529 1.00 74.44 191 VAL A N 1
ATOM 1468 C CA . VAL A 1 191 ? 4.710 1.283 -19.782 1.00 74.44 191 VAL A CA 1
ATOM 1469 C C . VAL A 1 191 ? 3.871 0.066 -19.390 1.00 74.44 191 VAL A C 1
ATOM 1471 O O . VAL A 1 191 ? 2.773 0.246 -18.869 1.00 74.44 191 VAL A O 1
ATOM 1474 N N . ILE A 1 192 ? 4.377 -1.153 -19.592 1.00 75.44 192 ILE A N 1
ATOM 1475 C CA . ILE A 1 192 ? 3.608 -2.387 -19.353 1.00 75.44 192 ILE A CA 1
ATOM 1476 C C . ILE A 1 192 ? 3.788 -2.948 -17.948 1.00 75.44 192 ILE A C 1
ATOM 1478 O O . ILE A 1 192 ? 2.843 -3.499 -17.388 1.00 75.44 192 ILE A O 1
ATOM 1482 N N . VAL A 1 193 ? 4.979 -2.833 -17.363 1.00 80.56 193 VAL A N 1
ATOM 1483 C CA . VAL A 1 193 ? 5.281 -3.479 -16.080 1.00 80.56 193 VAL A CA 1
ATOM 1484 C C . VAL A 1 193 ? 5.313 -2.453 -14.960 1.00 80.56 193 VAL A C 1
ATOM 1486 O O . VAL A 1 193 ? 4.542 -2.555 -14.008 1.00 80.56 193 VAL A O 1
ATOM 1489 N N . ILE A 1 194 ? 6.168 -1.435 -15.070 1.00 79.88 194 ILE A N 1
ATOM 1490 C CA . ILE A 1 194 ? 6.463 -0.533 -13.945 1.00 79.88 194 ILE A CA 1
ATOM 1491 C C . ILE A 1 194 ? 5.282 0.386 -13.645 1.00 79.88 194 ILE A C 1
ATOM 1493 O O . ILE A 1 194 ? 4.860 0.480 -12.491 1.00 79.88 194 ILE A O 1
ATOM 1497 N N . ARG A 1 195 ? 4.729 1.049 -14.667 1.00 81.38 195 ARG A N 1
ATOM 1498 C CA . ARG A 1 195 ? 3.573 1.943 -14.517 1.00 81.38 195 ARG A CA 1
ATOM 1499 C C . ARG A 1 195 ? 2.361 1.207 -13.932 1.00 81.38 195 ARG A C 1
ATOM 1501 O O . ARG A 1 195 ? 1.867 1.660 -12.901 1.00 81.38 195 ARG A O 1
ATOM 1508 N N . PRO A 1 196 ? 1.902 0.074 -14.497 1.00 84.12 196 PRO A N 1
ATOM 1509 C CA . PRO A 1 196 ? 0.748 -0.642 -13.964 1.00 84.12 196 PRO A CA 1
ATOM 1510 C C . PRO A 1 196 ? 0.994 -1.194 -12.563 1.00 84.12 196 PRO A C 1
ATOM 1512 O O . PRO A 1 196 ? 0.107 -1.097 -11.720 1.00 84.12 196 PRO A O 1
ATOM 1515 N N . LEU A 1 197 ? 2.198 -1.705 -12.280 1.00 84.25 197 LEU A N 1
ATOM 1516 C CA . LEU A 1 197 ? 2.562 -2.196 -10.950 1.00 84.25 197 LEU A CA 1
ATOM 1517 C C . LEU A 1 197 ? 2.510 -1.080 -9.900 1.00 84.25 197 LEU A C 1
ATOM 1519 O O . LEU A 1 197 ? 1.897 -1.253 -8.847 1.00 84.25 197 LEU A O 1
ATOM 1523 N N . PHE A 1 198 ? 3.119 0.072 -10.188 1.00 85.12 198 PHE A N 1
ATOM 1524 C CA . PHE A 1 198 ? 3.108 1.223 -9.288 1.00 85.12 198 PHE A CA 1
ATOM 1525 C C . PHE A 1 198 ? 1.685 1.747 -9.057 1.00 85.12 198 PHE A C 1
ATOM 1527 O O . PHE A 1 198 ? 1.274 1.919 -7.909 1.00 85.12 198 PHE A O 1
ATOM 1534 N N . THR A 1 199 ? 0.908 1.933 -10.129 1.00 86.31 199 THR A N 1
ATOM 1535 C CA . THR A 1 199 ? -0.490 2.376 -10.045 1.00 86.31 199 THR A CA 1
ATOM 1536 C C . THR A 1 199 ? -1.336 1.379 -9.254 1.00 86.31 199 THR A C 1
ATOM 1538 O O . THR A 1 199 ? -2.065 1.783 -8.353 1.00 86.31 199 THR A O 1
ATOM 1541 N N . ALA A 1 200 ? -1.200 0.073 -9.501 1.00 86.81 200 ALA A N 1
ATOM 1542 C CA . ALA A 1 200 ? -1.927 -0.956 -8.760 1.00 86.81 200 ALA A CA 1
ATOM 1543 C C . ALA A 1 200 ? -1.619 -0.912 -7.256 1.00 86.81 200 ALA A C 1
ATOM 1545 O O . ALA A 1 200 ? -2.537 -0.984 -6.438 1.00 86.81 200 ALA A O 1
ATOM 1546 N N . LEU A 1 201 ? -0.343 -0.754 -6.883 1.00 86.38 201 LEU A N 1
ATOM 1547 C CA . LEU A 1 201 ? 0.066 -0.635 -5.482 1.00 86.38 201 LEU A CA 1
ATOM 1548 C C . LEU A 1 201 ? -0.483 0.639 -4.832 1.00 86.38 201 LEU A C 1
ATOM 1550 O O . LEU A 1 201 ? -0.992 0.568 -3.713 1.00 86.38 201 LEU A O 1
ATOM 1554 N N . LEU A 1 202 ? -0.435 1.783 -5.521 1.00 88.19 202 LEU A N 1
ATOM 1555 C CA . LEU A 1 202 ? -1.014 3.034 -5.023 1.00 88.19 202 LEU A CA 1
ATOM 1556 C C . LEU A 1 202 ? -2.523 2.926 -4.811 1.00 88.19 202 LEU A C 1
ATOM 1558 O O . LEU A 1 202 ? -3.023 3.304 -3.754 1.00 88.19 202 LEU A O 1
ATOM 1562 N N . LEU A 1 203 ? -3.252 2.378 -5.781 1.00 87.88 203 LEU A N 1
ATOM 1563 C CA . LEU A 1 203 ? -4.697 2.183 -5.680 1.00 87.88 203 LEU A CA 1
ATOM 1564 C C . LEU A 1 203 ? -5.057 1.212 -4.549 1.00 87.88 203 LEU A C 1
ATOM 1566 O O . LEU A 1 203 ? -6.012 1.449 -3.811 1.00 87.88 203 LEU A O 1
ATOM 1570 N N . ALA A 1 204 ? -4.269 0.152 -4.358 1.00 86.88 204 ALA A N 1
ATOM 1571 C CA . ALA A 1 204 ? -4.442 -0.766 -3.238 1.00 86.88 204 ALA A CA 1
ATOM 1572 C C . ALA A 1 204 ? -4.187 -0.082 -1.881 1.00 86.88 204 ALA A C 1
ATOM 1574 O O . ALA A 1 204 ? -4.815 -0.436 -0.881 1.00 86.88 204 ALA A O 1
ATOM 1575 N N . TRP A 1 205 ? -3.287 0.899 -1.825 1.00 88.44 205 TRP A N 1
ATOM 1576 C CA . TRP A 1 205 ? -3.065 1.731 -0.641 1.00 88.44 205 TRP A CA 1
ATOM 1577 C C . TRP A 1 205 ? -4.174 2.744 -0.399 1.00 88.44 205 TRP A C 1
ATOM 1579 O O . TRP A 1 205 ? -4.611 2.902 0.740 1.00 88.44 205 TRP A O 1
ATOM 1589 N N . LEU A 1 206 ? -4.682 3.368 -1.460 1.00 90.38 206 LEU A N 1
ATOM 1590 C CA . LEU A 1 206 ? -5.830 4.264 -1.388 1.00 90.38 206 LEU A CA 1
ATOM 1591 C C . LEU A 1 206 ? -7.064 3.520 -0.870 1.00 90.38 206 LEU A C 1
ATOM 1593 O O . LEU A 1 206 ? -7.742 3.996 0.035 1.00 90.38 206 LEU A O 1
ATOM 1597 N N . TRP A 1 207 ? -7.299 2.302 -1.361 1.00 88.25 207 TRP A N 1
ATOM 1598 C CA . TRP A 1 207 ? -8.357 1.435 -0.850 1.00 88.25 207 TRP A CA 1
ATOM 1599 C C . TRP A 1 207 ? -8.200 1.140 0.649 1.00 88.25 207 TRP A C 1
ATOM 1601 O O . TRP A 1 207 ? -9.166 1.232 1.406 1.00 88.25 207 TRP A O 1
ATOM 1611 N N . ARG A 1 208 ? -6.980 0.850 1.116 1.00 86.19 208 ARG A N 1
ATOM 1612 C CA . ARG A 1 208 ? -6.704 0.652 2.551 1.00 86.19 208 ARG A CA 1
ATOM 1613 C C . ARG A 1 208 ? -6.940 1.917 3.371 1.00 86.19 208 ARG A C 1
ATOM 1615 O O . ARG A 1 208 ? -7.500 1.819 4.460 1.00 86.19 208 ARG A O 1
ATOM 1622 N N . ALA A 1 209 ? -6.588 3.089 2.846 1.00 88.50 209 ALA A N 1
ATOM 1623 C CA . ALA A 1 209 ? -6.925 4.366 3.470 1.00 88.50 209 ALA A CA 1
ATOM 1624 C C . ALA A 1 209 ? -8.449 4.548 3.585 1.00 88.50 209 ALA A C 1
ATOM 1626 O O . ALA A 1 209 ? -8.938 4.929 4.647 1.00 88.50 209 ALA A O 1
ATOM 1627 N N . CYS A 1 210 ? -9.218 4.185 2.550 1.00 90.75 210 CYS A N 1
ATOM 1628 C CA . CYS A 1 210 ? -10.681 4.181 2.611 1.00 90.75 210 CYS A CA 1
ATOM 1629 C C . CYS A 1 210 ? -11.217 3.220 3.685 1.00 90.75 210 CYS A C 1
ATOM 1631 O O . CYS A 1 210 ? -12.113 3.597 4.438 1.00 90.75 210 CYS A O 1
ATOM 1633 N N . LEU A 1 211 ? -10.665 2.006 3.806 1.00 87.62 211 LEU A N 1
ATOM 1634 C CA . LEU A 1 211 ? -11.054 1.053 4.856 1.00 87.62 211 LEU A CA 1
ATOM 1635 C C . LEU A 1 211 ? -10.784 1.608 6.259 1.00 87.62 211 LEU A C 1
ATOM 1637 O O . LEU A 1 211 ? -11.655 1.528 7.125 1.00 87.62 211 LEU A O 1
ATOM 1641 N N . VAL A 1 212 ? -9.609 2.204 6.470 1.00 88.00 212 VAL A N 1
ATOM 1642 C CA . VAL A 1 212 ? -9.241 2.860 7.732 1.00 88.00 212 VAL A CA 1
ATOM 1643 C C . VAL A 1 212 ? -10.182 4.025 8.036 1.00 88.00 212 VAL A C 1
ATOM 1645 O O . VAL A 1 212 ? -10.677 4.141 9.153 1.00 88.00 212 VAL A O 1
ATOM 1648 N N . PHE A 1 213 ? -10.508 4.849 7.042 1.00 89.44 213 PHE A N 1
ATOM 1649 C CA . PHE A 1 213 ? -11.459 5.945 7.206 1.00 89.44 213 PHE A CA 1
ATOM 1650 C C . PHE A 1 213 ? -12.858 5.447 7.600 1.00 89.44 213 PHE A C 1
ATOM 1652 O O . PHE A 1 213 ? -13.467 5.974 8.532 1.00 89.44 213 PHE A O 1
ATOM 1659 N N . ILE A 1 214 ? -13.365 4.401 6.937 1.00 89.38 214 ILE A N 1
ATOM 1660 C CA . ILE A 1 214 ? -14.657 3.778 7.268 1.00 89.38 214 ILE A CA 1
ATOM 1661 C C . ILE A 1 214 ? -14.637 3.223 8.696 1.00 89.38 214 ILE A C 1
ATOM 1663 O O . ILE A 1 214 ? -15.610 3.399 9.432 1.00 89.38 214 ILE A O 1
ATOM 1667 N N . LEU A 1 215 ? -13.539 2.577 9.090 1.00 86.06 215 LEU A N 1
ATOM 1668 C CA . LEU A 1 215 ? -13.338 2.034 10.428 1.00 86.06 215 LEU A CA 1
ATOM 1669 C C . LEU A 1 215 ? -13.380 3.128 11.492 1.00 86.06 215 LEU A C 1
ATOM 1671 O O . LEU A 1 215 ? -14.206 3.047 12.398 1.00 86.06 215 LEU A O 1
ATOM 1675 N N . VAL A 1 216 ? -12.569 4.176 11.346 1.00 86.44 216 VAL A N 1
ATOM 1676 C CA . VAL A 1 216 ? -12.521 5.308 12.285 1.00 86.44 216 VAL A CA 1
ATOM 1677 C C . VAL A 1 216 ? -13.872 6.017 12.356 1.00 86.44 216 VAL A C 1
ATOM 1679 O O . 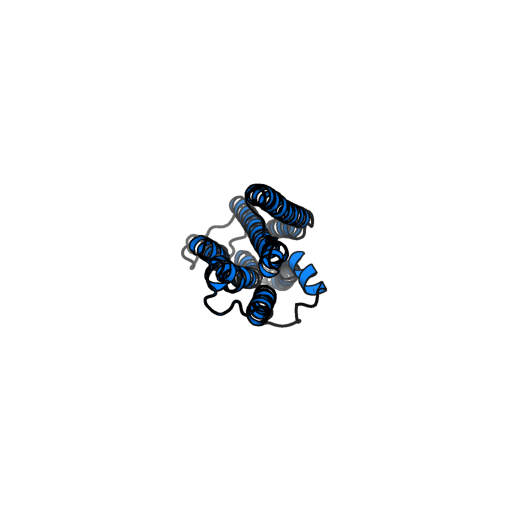VAL A 1 216 ? -14.345 6.323 13.445 1.00 86.44 216 VAL A O 1
ATOM 1682 N N . ARG A 1 217 ? -14.554 6.214 11.222 1.00 88.31 217 ARG A N 1
ATOM 1683 C CA . ARG A 1 217 ? -15.893 6.825 11.183 1.00 88.31 217 ARG A CA 1
ATOM 1684 C C . ARG A 1 217 ? -16.960 5.972 11.874 1.00 88.31 217 ARG A C 1
ATOM 1686 O O . ARG A 1 217 ? -17.897 6.512 12.456 1.00 88.31 217 ARG A O 1
ATOM 1693 N N . LYS A 1 218 ? -16.887 4.644 11.760 1.00 86.06 218 LYS A N 1
ATOM 1694 C CA . LYS A 1 218 ? -17.798 3.742 12.479 1.00 86.06 218 LYS A CA 1
ATOM 1695 C C . LYS A 1 218 ? -17.480 3.733 13.972 1.00 86.06 218 LYS A C 1
ATOM 1697 O O . LYS A 1 218 ? -18.407 3.761 14.774 1.00 86.06 218 LYS A O 1
ATOM 1702 N N . LEU A 1 219 ? -16.197 3.751 14.322 1.00 84.44 219 LEU A N 1
ATOM 1703 C CA . LEU A 1 219 ? -15.722 3.766 15.699 1.00 84.44 219 LEU A CA 1
ATOM 1704 C C . LEU A 1 219 ? -16.083 5.076 16.413 1.00 84.44 219 LEU A C 1
ATOM 1706 O O . LEU A 1 219 ? -16.543 5.032 17.543 1.00 84.44 219 LEU A O 1
ATOM 1710 N N . SER A 1 220 ? -16.009 6.225 15.735 1.00 84.12 220 SER A N 1
ATOM 1711 C CA . SER A 1 220 ? -16.407 7.525 16.302 1.00 84.12 220 SER A CA 1
ATOM 1712 C C . SER A 1 220 ? -17.906 7.655 16.581 1.00 84.12 220 SER A C 1
ATOM 1714 O O . SER A 1 220 ? -18.321 8.516 17.350 1.00 84.12 220 SER A O 1
ATOM 1716 N N . ARG A 1 221 ? -18.731 6.812 15.952 1.00 83.81 221 ARG A N 1
ATOM 1717 C CA . ARG A 1 221 ? -20.174 6.713 16.220 1.00 83.81 221 ARG A CA 1
ATOM 1718 C C . ARG A 1 221 ? -20.525 5.612 17.209 1.00 83.81 221 ARG A C 1
ATOM 1720 O O . ARG A 1 221 ? -21.690 5.480 17.578 1.00 83.81 221 ARG A O 1
ATOM 1727 N N . PHE A 1 222 ? -19.546 4.809 17.602 1.00 82.56 222 PHE A N 1
ATOM 1728 C CA . PHE A 1 222 ? -19.716 3.805 18.629 1.00 82.56 222 PHE A CA 1
ATOM 1729 C C . PHE A 1 222 ? -19.596 4.487 20.000 1.00 82.56 222 PHE A C 1
ATOM 1731 O O . PHE A 1 222 ? -18.716 5.332 20.168 1.00 82.56 222 PHE A O 1
ATOM 1738 N N . PRO A 1 223 ? -20.459 4.169 20.978 1.00 78.06 223 PRO A N 1
ATOM 1739 C CA . PRO A 1 223 ? -20.363 4.746 22.313 1.00 78.06 223 PRO A CA 1
ATOM 1740 C C . PRO A 1 223 ? -19.161 4.139 23.040 1.00 78.06 223 PRO A C 1
ATOM 1742 O O . PRO A 1 223 ? -19.263 3.106 23.700 1.00 78.06 223 PRO A O 1
ATOM 1745 N N . LEU A 1 224 ? -18.009 4.770 22.838 1.00 78.31 224 LEU A N 1
ATOM 1746 C CA . LEU A 1 224 ? -16.749 4.448 23.492 1.00 78.31 224 LEU A CA 1
ATOM 1747 C C . LEU A 1 224 ? -16.745 5.026 24.905 1.00 78.31 224 LEU A C 1
ATOM 1749 O O . LEU A 1 224 ? -17.179 6.161 25.123 1.00 78.31 224 LEU A O 1
ATOM 1753 N N . SER A 1 225 ? -16.211 4.260 25.850 1.00 78.50 225 SER A N 1
ATOM 1754 C CA . SER A 1 225 ? -15.973 4.739 27.207 1.00 78.50 225 SER A CA 1
ATOM 1755 C C . SER A 1 225 ? -14.629 5.461 27.243 1.00 78.50 225 SER A C 1
ATOM 1757 O O . SER A 1 225 ? -13.585 4.851 27.462 1.00 78.50 225 SER A O 1
ATOM 1759 N N . LEU A 1 226 ? -14.643 6.767 26.968 1.00 76.44 226 LEU A N 1
ATOM 1760 C CA . LEU A 1 226 ? -13.446 7.603 27.053 1.00 76.44 226 LEU A CA 1
ATOM 1761 C C . LEU A 1 226 ? -13.163 7.915 28.522 1.00 76.44 226 LEU A C 1
ATOM 1763 O O . LEU A 1 226 ? -13.924 8.635 29.168 1.00 76.44 226 LEU A O 1
ATOM 1767 N N . VAL A 1 227 ? -12.068 7.370 29.047 1.00 73.25 227 VAL A N 1
ATOM 1768 C CA . VAL A 1 227 ? -11.667 7.556 30.444 1.00 73.25 227 VAL A CA 1
ATOM 1769 C C . VAL A 1 227 ? -10.567 8.625 30.514 1.00 73.25 227 VAL A C 1
ATOM 1771 O O . VAL A 1 227 ? -9.459 8.382 30.036 1.00 73.25 227 VAL A O 1
ATOM 1774 N N . PRO A 1 228 ? -10.815 9.804 31.122 1.00 70.44 228 PRO A N 1
ATOM 1775 C CA . PRO A 1 228 ? -9.829 10.890 31.184 1.00 70.44 228 PRO A CA 1
ATOM 1776 C C . PRO A 1 228 ? -8.555 10.543 31.967 1.00 70.44 228 PRO A C 1
ATOM 1778 O O . PRO A 1 228 ? -7.515 11.153 31.746 1.00 70.44 228 PRO A O 1
ATOM 1781 N N . SER A 1 229 ? -8.622 9.566 32.877 1.00 74.50 229 SER A N 1
ATOM 1782 C CA . SER A 1 229 ? -7.490 9.102 33.690 1.00 74.50 229 SER A CA 1
ATOM 1783 C C . SER A 1 229 ? -6.619 8.047 33.000 1.00 74.50 229 SER A C 1
ATOM 1785 O O . SER A 1 229 ? -5.748 7.460 33.642 1.00 74.50 229 SER A O 1
ATOM 1787 N N . HIS A 1 230 ? -6.858 7.764 31.717 1.00 73.12 230 HIS A N 1
ATOM 1788 C CA . HIS A 1 230 ? -6.110 6.750 30.987 1.00 73.12 230 HIS A CA 1
ATOM 1789 C C . HIS A 1 230 ? -4.627 7.176 30.800 1.00 73.12 230 HIS A C 1
ATOM 1791 O O . HIS A 1 230 ? -4.352 8.327 30.445 1.00 73.12 230 HIS A O 1
ATOM 1797 N N . PRO A 1 231 ? -3.642 6.278 31.027 1.00 74.50 231 PRO A N 1
ATOM 1798 C CA . PRO A 1 231 ? -2.209 6.618 31.057 1.00 74.50 231 PRO A CA 1
ATOM 1799 C C . PRO A 1 231 ? -1.618 7.063 29.707 1.00 74.50 231 PRO A C 1
ATOM 1801 O O . PRO A 1 231 ? -0.505 7.583 29.665 1.00 74.50 231 PRO A O 1
ATOM 1804 N N . ASP A 1 232 ? -2.353 6.889 28.607 1.00 73.12 232 ASP A N 1
ATOM 1805 C CA . ASP A 1 232 ? -1.935 7.264 27.249 1.00 73.12 232 ASP A CA 1
ATOM 1806 C C . ASP A 1 232 ? -2.072 8.766 26.939 1.00 73.12 232 ASP A C 1
ATOM 1808 O O . ASP A 1 232 ? -1.733 9.193 25.839 1.00 73.12 232 ASP A O 1
ATOM 1812 N N . ARG A 1 233 ? -2.569 9.572 27.892 1.00 72.31 233 ARG A N 1
ATOM 1813 C CA . ARG A 1 233 ? -2.822 11.023 27.755 1.00 72.31 233 ARG A CA 1
ATOM 1814 C C . ARG A 1 233 ? -3.804 11.402 26.636 1.00 72.31 233 ARG A C 1
ATOM 1816 O O . ARG A 1 233 ? -3.974 12.586 26.366 1.00 72.31 233 ARG A O 1
ATOM 1823 N N . MET A 1 234 ? -4.464 10.421 26.020 1.00 74.88 234 MET A N 1
ATOM 1824 C CA . MET A 1 234 ? -5.375 10.586 24.881 1.00 74.88 234 MET A CA 1
ATOM 1825 C C . MET A 1 234 ? -6.729 9.909 25.139 1.00 74.88 234 MET A C 1
ATOM 1827 O O . MET A 1 234 ? -7.448 9.574 24.200 1.00 74.88 234 MET A O 1
ATOM 1831 N N . ALA A 1 235 ? -7.080 9.695 26.413 1.00 75.81 235 ALA A N 1
ATOM 1832 C CA . ALA A 1 235 ? -8.313 9.031 26.846 1.00 75.81 235 ALA A CA 1
ATOM 1833 C C . ALA A 1 235 ? -8.528 7.637 26.208 1.00 75.81 235 ALA A C 1
ATOM 1835 O O . ALA A 1 235 ? -9.662 7.244 25.933 1.00 75.81 235 ALA A O 1
ATOM 1836 N N . GLY A 1 236 ? -7.435 6.909 25.946 1.00 75.19 236 GLY A N 1
ATOM 1837 C CA . GLY A 1 236 ? -7.399 5.604 25.273 1.00 75.19 236 GLY A CA 1
ATOM 1838 C C . GLY A 1 236 ? -7.254 5.674 23.739 1.00 75.19 236 GLY A C 1
ATOM 1839 O O . GLY A 1 236 ? -7.092 4.650 23.077 1.00 75.19 236 GLY A O 1
ATOM 1840 N N . LEU A 1 237 ? -7.271 6.862 23.123 1.00 79.44 237 LEU A N 1
ATOM 1841 C CA . LEU A 1 237 ? -7.168 7.030 21.665 1.00 79.44 237 LEU A CA 1
ATOM 1842 C C . LEU A 1 237 ? -5.728 7.069 21.124 1.00 79.44 237 LEU A C 1
ATOM 1844 O O . LEU A 1 237 ? -5.540 7.319 19.930 1.00 79.44 237 LEU A O 1
ATOM 1848 N N . GLY A 1 238 ? -4.705 6.779 21.938 1.00 75.94 238 GLY A N 1
ATOM 1849 C CA . GLY A 1 238 ? -3.296 6.779 21.508 1.00 75.94 238 GLY A CA 1
ATOM 1850 C C . GLY A 1 238 ? -3.000 5.868 20.305 1.00 75.94 238 GLY A C 1
ATOM 1851 O O . GLY A 1 238 ? -2.028 6.056 19.576 1.00 75.94 238 GLY A O 1
ATOM 1852 N N . PHE A 1 239 ? -3.880 4.912 20.008 1.00 78.12 239 PHE A N 1
ATOM 1853 C CA . PHE A 1 239 ? -3.756 4.076 18.821 1.00 78.12 239 PHE A CA 1
ATOM 1854 C C . PHE A 1 239 ? -3.916 4.812 17.484 1.00 78.12 239 PHE A C 1
ATOM 1856 O O . PHE A 1 239 ? -3.415 4.327 16.466 1.00 78.12 239 PHE A O 1
ATOM 1863 N N . VAL A 1 240 ? -4.635 5.940 17.447 1.00 80.94 240 VAL A N 1
ATOM 1864 C CA . VAL A 1 240 ? -4.911 6.681 16.203 1.00 80.94 240 VAL A CA 1
ATOM 1865 C C . VAL A 1 240 ? -3.607 7.208 15.606 1.00 80.94 240 VAL A C 1
ATOM 1867 O O . VAL A 1 240 ? -3.415 7.186 14.387 1.00 80.94 240 VAL A O 1
ATOM 1870 N N . GLU A 1 241 ? -2.668 7.595 16.467 1.00 82.88 241 GLU A N 1
ATOM 1871 C CA . GLU A 1 241 ? -1.311 7.968 16.077 1.00 82.88 241 GLU A CA 1
ATOM 1872 C C . GLU A 1 241 ? -0.608 6.802 15.371 1.00 82.88 241 GLU A C 1
ATOM 1874 O O . GLU A 1 241 ? -0.104 6.941 14.254 1.00 82.88 241 GLU A O 1
ATOM 1879 N N . ARG A 1 242 ? -0.660 5.609 15.972 1.00 80.44 242 ARG A N 1
ATOM 1880 C CA . ARG A 1 242 ? -0.036 4.405 15.415 1.00 80.44 242 ARG A CA 1
ATOM 1881 C C . ARG A 1 242 ? -0.667 3.976 14.090 1.00 80.44 242 ARG A C 1
ATOM 1883 O O . ARG A 1 242 ? 0.045 3.523 13.198 1.00 80.44 242 ARG A O 1
ATOM 1890 N N . LEU A 1 243 ? -1.980 4.152 13.947 1.00 81.75 243 LEU A N 1
ATOM 1891 C CA . LEU A 1 243 ? -2.715 3.900 12.706 1.00 81.75 243 LEU A CA 1
ATOM 1892 C C . LEU A 1 243 ? -2.276 4.857 11.590 1.00 81.75 243 LEU A C 1
ATOM 1894 O O . LEU A 1 243 ? -2.106 4.437 10.447 1.00 81.75 243 LEU A O 1
ATOM 1898 N N . THR A 1 244 ? -2.031 6.122 11.931 1.00 84.56 244 THR A N 1
ATOM 1899 C CA . THR A 1 244 ? -1.527 7.137 10.994 1.00 84.56 244 THR A CA 1
ATOM 1900 C C . THR A 1 244 ? -0.087 6.836 10.577 1.00 84.56 244 THR A C 1
ATOM 1902 O O . THR A 1 244 ? 0.259 6.954 9.401 1.00 84.56 244 THR A O 1
ATOM 1905 N N . PHE A 1 245 ? 0.742 6.350 11.504 1.00 86.00 245 PHE A N 1
ATOM 1906 C CA . PHE A 1 245 ? 2.142 6.009 11.242 1.00 86.00 245 PHE A CA 1
ATOM 1907 C C . PHE A 1 245 ? 2.319 4.926 10.161 1.00 86.00 245 PHE A C 1
ATOM 1909 O O . PHE A 1 245 ? 3.303 4.944 9.423 1.00 86.00 245 PHE A O 1
ATOM 1916 N N . ILE A 1 246 ? 1.341 4.028 9.992 1.00 86.25 246 ILE A N 1
ATOM 1917 C CA . ILE A 1 246 ? 1.339 2.996 8.937 1.00 86.25 246 ILE A CA 1
ATOM 1918 C C . ILE A 1 246 ? 1.412 3.614 7.528 1.00 86.25 246 ILE A C 1
ATOM 1920 O O . ILE A 1 246 ? 1.965 2.999 6.617 1.00 86.25 246 ILE A O 1
ATOM 1924 N N . PHE A 1 247 ? 0.898 4.834 7.340 1.00 87.31 247 PHE A N 1
ATOM 1925 C CA . PHE A 1 247 ? 0.896 5.532 6.051 1.00 87.31 247 PHE A CA 1
ATOM 1926 C C . PHE A 1 247 ? 2.180 6.325 5.775 1.00 87.31 247 PHE A C 1
ATOM 1928 O O . PHE A 1 247 ? 2.374 6.781 4.649 1.00 87.31 247 PHE A O 1
ATOM 1935 N N . SER A 1 248 ? 3.086 6.456 6.749 1.00 90.88 248 SER A N 1
ATOM 1936 C CA . SER A 1 248 ? 4.354 7.182 6.582 1.00 90.88 248 SER A CA 1
ATOM 1937 C C . SER A 1 248 ? 5.188 6.694 5.382 1.00 90.88 248 SER A C 1
ATOM 1939 O O . SER A 1 248 ? 5.560 7.520 4.542 1.00 90.88 248 SER A O 1
ATOM 1941 N N . PRO A 1 249 ? 5.414 5.377 5.185 1.00 89.25 249 PRO A N 1
ATOM 1942 C CA . PRO A 1 249 ? 6.199 4.916 4.045 1.00 89.25 249 PRO A CA 1
ATOM 1943 C C . PRO A 1 249 ? 5.471 5.138 2.704 1.00 89.25 249 PRO A C 1
ATOM 1945 O O . PRO A 1 249 ? 6.109 5.351 1.677 1.00 89.25 249 PRO A O 1
ATOM 1948 N N . VAL A 1 250 ? 4.134 5.159 2.699 1.00 89.94 250 VAL A N 1
ATOM 1949 C CA . VAL A 1 250 ? 3.328 5.476 1.506 1.00 89.94 250 VAL A CA 1
ATOM 1950 C C . VAL A 1 250 ? 3.493 6.942 1.121 1.00 89.94 250 VAL A C 1
ATOM 1952 O O . VAL A 1 250 ? 3.736 7.246 -0.045 1.00 89.94 250 VAL A O 1
ATOM 1955 N N . ALA A 1 251 ? 3.409 7.847 2.100 1.00 92.06 251 ALA A N 1
ATOM 1956 C CA . ALA A 1 251 ? 3.645 9.269 1.884 1.00 92.06 251 ALA A CA 1
ATOM 1957 C C . ALA A 1 251 ? 5.069 9.509 1.364 1.00 92.06 251 ALA A C 1
ATOM 1959 O O . ALA A 1 251 ? 5.248 10.204 0.369 1.00 92.06 251 ALA A O 1
ATOM 1960 N N . PHE A 1 252 ? 6.069 8.853 1.961 1.00 92.31 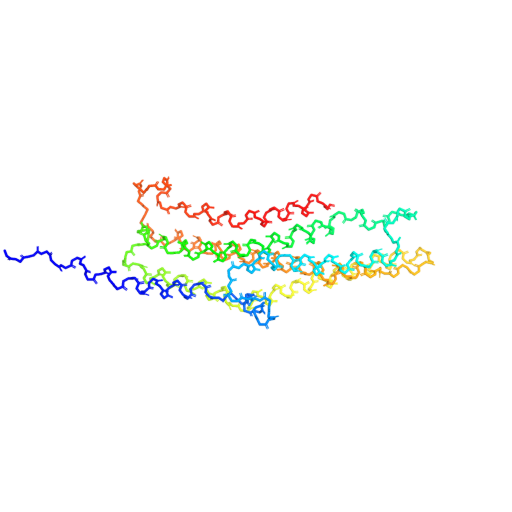252 PHE A N 1
ATOM 1961 C CA . PHE A 1 252 ? 7.452 8.916 1.490 1.00 92.31 252 PHE A CA 1
ATOM 1962 C C . PHE A 1 252 ? 7.604 8.425 0.042 1.00 92.31 252 PHE A C 1
ATOM 1964 O O . PHE A 1 252 ? 8.273 9.075 -0.763 1.00 92.31 252 PHE A O 1
ATOM 1971 N N . ALA A 1 253 ? 6.952 7.314 -0.318 1.00 89.88 253 ALA A N 1
ATOM 1972 C CA . ALA A 1 253 ? 6.957 6.786 -1.681 1.00 89.88 253 ALA A CA 1
ATOM 1973 C C . ALA A 1 253 ? 6.402 7.801 -2.693 1.00 89.88 253 ALA A C 1
ATOM 1975 O O . ALA A 1 253 ? 7.028 8.045 -3.723 1.00 89.88 253 ALA A O 1
ATOM 1976 N N . ILE A 1 254 ? 5.251 8.411 -2.391 1.00 89.62 254 ILE A N 1
ATOM 1977 C CA . ILE A 1 254 ? 4.601 9.399 -3.264 1.00 89.62 254 ILE A CA 1
ATOM 1978 C C . ILE A 1 254 ? 5.471 10.654 -3.390 1.00 89.62 254 ILE A C 1
ATOM 1980 O O . ILE A 1 254 ? 5.729 11.094 -4.509 1.00 89.62 254 ILE A O 1
ATOM 1984 N N . SER A 1 255 ? 5.981 11.182 -2.275 1.00 91.00 255 SER A N 1
ATOM 1985 C CA . SER A 1 255 ? 6.852 12.363 -2.267 1.00 91.00 255 SER A CA 1
ATOM 1986 C C . SER A 1 255 ? 8.140 12.140 -3.054 1.00 91.00 255 SER A C 1
ATOM 1988 O O . SER A 1 255 ? 8.554 13.018 -3.801 1.00 91.00 255 SER A O 1
ATOM 1990 N N . THR A 1 256 ? 8.748 10.954 -2.950 1.00 89.19 256 THR A N 1
ATOM 1991 C CA . THR A 1 256 ? 9.957 10.613 -3.720 1.00 89.19 256 THR A CA 1
ATOM 1992 C C . THR A 1 256 ? 9.676 10.632 -5.220 1.00 89.19 256 THR A C 1
ATOM 1994 O O . THR A 1 256 ? 10.470 11.146 -6.001 1.00 89.19 256 THR A O 1
ATOM 1997 N N . VAL A 1 257 ? 8.534 10.079 -5.638 1.00 84.75 257 VAL A N 1
ATOM 1998 C CA . VAL A 1 257 ? 8.149 10.065 -7.051 1.00 84.75 257 VAL A CA 1
ATOM 1999 C C . VAL A 1 257 ? 7.841 11.472 -7.547 1.00 84.75 257 VAL A C 1
ATOM 2001 O O . VAL A 1 257 ? 8.280 11.814 -8.639 1.00 84.75 257 VAL A O 1
ATOM 2004 N N . ALA A 1 258 ? 7.136 12.284 -6.759 1.00 86.12 258 ALA A N 1
ATOM 2005 C CA . ALA A 1 258 ? 6.833 13.670 -7.103 1.00 86.12 258 ALA A CA 1
ATOM 2006 C C . ALA A 1 258 ? 8.096 14.538 -7.203 1.00 86.12 258 ALA A C 1
ATOM 2008 O O . ALA A 1 258 ? 8.185 15.353 -8.105 1.00 86.12 258 ALA A O 1
ATOM 2009 N N . ALA A 1 259 ? 9.081 14.334 -6.324 1.00 86.94 259 ALA A N 1
ATOM 2010 C CA . ALA A 1 259 ? 10.348 15.067 -6.355 1.00 86.94 259 ALA A CA 1
ATOM 2011 C C . ALA A 1 259 ? 11.268 14.657 -7.519 1.00 86.94 259 ALA A C 1
ATOM 2013 O O . ALA A 1 259 ? 12.129 15.430 -7.922 1.00 86.94 259 ALA A O 1
ATOM 2014 N N . ALA A 1 260 ? 11.117 13.431 -8.027 1.00 79.88 260 ALA A N 1
ATOM 2015 C CA . ALA A 1 260 ? 11.912 12.894 -9.131 1.00 79.88 260 ALA A CA 1
ATOM 2016 C C . ALA A 1 260 ? 11.232 13.026 -10.508 1.00 79.88 260 ALA A C 1
ATOM 2018 O O . ALA A 1 260 ? 11.745 12.467 -11.482 1.00 79.88 260 ALA A O 1
ATOM 2019 N N . SER A 1 261 ? 10.054 13.659 -10.572 1.00 72.75 261 SER A N 1
ATOM 2020 C CA . SER A 1 261 ? 9.277 13.902 -11.799 1.00 72.75 261 SER A CA 1
ATOM 2021 C C . SER A 1 261 ? 9.355 15.373 -12.177 1.00 72.75 261 SER A C 1
ATOM 2023 O O . SER A 1 261 ? 9.397 15.629 -13.395 1.00 72.75 261 SER A O 1
#

Secondary structure (DSSP, 8-state):
-----SSSTTHHHHHHHHHHHHHHHHS--HHHHHHHHTT---SSS-HHHHHHHHHHHHHHHHHHHHHHHTTTTS--SSS--GGG-HHHHIIIIIIHHHHHHHHHHHHHHHHHHHHHHHHTS-S-GGGHHHHHHHHHHHHHHHT-HHHHHHHHHHHHHHHHHHHHHHHHHHHHHTTS--------HHHHHIIIIIHHHHHHHHHHHHHHHHHHHHHHHHHTTS-----TT-TTSSTTTTHHHHHHHTTHHHHHHHHHHHHT-

Foldseek 3Di:
DDDDDPPPPPPVVVVVVLVVVLVVLLDDQPVVVVCVVVVQDDPDDDSQLVVLVVQLCVLPVVLVVLCVVVVLCDPDPDPPRPVLQLLSVLLSVAQSSLLSNLVVLCSVLVSVLLVLCVVLCQAPPVCVVVSSVLVVVLVCVRNDCVLVVVLLVVLVVVLVVVVVVVVVVVVVCVVPDDDPPDPDVSNVSCSPPRSSSSSSSLSNVVVVVVSVVSSVVVSVPDPTDQDCPRPCNRSSVVCVVVVVVSCVSNVVSVVSSVVSD

pLDDT: mean 70.67, std 15.8, range [37.78, 92.31]

Radius of gyration: 24.8 Å; chains: 1; bounding box: 50×35×97 Å